Protein AF-A0AAV2QCB3-F1 (afdb_monomer)

Sequence (219 aa):
MGFTERILLGVLLPLLQENWIGVGVGLVVIGVTYILILQKAEYKKGKHGVDRDNDEQLDDSKLLPQKFSGEDLSYILFKHVRYNKKEMLVRSKELYERMNKRRSVNLFSKDPVPLEVIENIIRTAGTSPSRAYTEPWTYVVVGDQKIKKKIREIVESEEEIRTKQRMGPQWTRDLKYLTEAPWLVLGFTQGNSILLDGHKENHEIYTAISCGILLSAIQ

Radius of gyration: 33.8 Å; Cα contacts (8 Å, |Δi|>4): 128; chains: 1; bounding box: 53×79×107 Å

InterPro domains:
  IPR000415 Nitroreductase-like [G3DSA:3.40.109.10] (71-219)
  IPR000415 Nitroreductase-like [SSF55469] (87-216)
  IPR029479 Nitroreductase [PF00881] (101-216)
  IPR050627 Nitroreductase/BluB [PTHR23026] (85-217)

Nearest PDB structures (foldseek):
  4ttc-assembly2_D  TM=8.817E-01  e=5.231E-14  Homo sapiens
  3gh8-assembly3_F  TM=8.641E-01  e=2.761E-13  Mus musculus
  4ttb-assembly1_B  TM=9.550E-01  e=2.871E-12  Homo sapiens
  3gfd-assembly1_B  TM=8.742E-01  e=8.372E-13  Mus musculus
  5ko8-assembly2_B-2  TM=8.682E-01  e=1.371E-12  Haliscomenobacter hydrossis DSM 1100

Organism: Meganyctiphanes norvegica (NCBI:txid48144)

pLDDT: mean 79.34, std 20.16, range [35.53, 98.75]

Solvent-accessible surface area (backbone atoms only — not comparable to full-atom values): 13386 Å² total; per-residue (Å²): 137,58,81,71,60,56,58,59,61,66,56,54,53,58,62,59,65,76,38,53,65,58,55,50,51,50,52,50,52,52,49,51,52,50,50,52,51,50,52,52,50,48,50,54,49,46,76,74,57,65,82,81,84,76,64,74,77,73,56,58,77,75,71,43,80,71,86,76,54,80,83,78,61,83,88,73,88,82,85,79,90,82,74,55,75,72,56,49,55,51,54,54,49,53,50,49,59,53,60,69,69,65,70,94,77,73,78,55,62,64,65,83,70,64,64,70,60,56,50,51,27,50,54,54,16,67,70,46,77,44,73,92,73,60,63,42,56,45,79,49,76,46,64,55,66,70,60,30,44,53,52,38,55,52,53,52,53,53,50,50,52,46,32,78,74,75,43,73,100,83,72,81,82,81,63,61,35,55,64,35,31,46,63,45,76,47,81,40,58,46,74,70,47,70,44,97,85,70,49,77,43,78,33,58,64,40,34,51,50,18,49,53,44,29,57,58,58,76,102

Mean predicted aligned error: 16.28 Å

Structure (mmCIF, N/CA/C/O backbone):
data_AF-A0AAV2QCB3-F1
#
_entry.id   AF-A0AAV2QCB3-F1
#
loop_
_atom_site.group_PDB
_atom_site.id
_atom_site.type_symbol
_atom_site.label_atom_id
_atom_site.label_alt_id
_atom_site.label_comp_id
_atom_site.label_asym_id
_atom_site.label_entity_id
_atom_site.label_seq_id
_atom_site.pdbx_PDB_ins_code
_atom_site.Cartn_x
_atom_site.Cartn_y
_atom_site.Cartn_z
_atom_site.occupancy
_atom_site.B_iso_or_equiv
_atom_site.auth_seq_id
_atom_site.auth_comp_id
_atom_site.auth_asym_id
_atom_site.auth_atom_id
_atom_site.pdbx_PDB_model_num
ATOM 1 N N . MET A 1 1 ? 14.333 64.349 76.639 1.00 48.88 1 MET A N 1
ATOM 2 C CA . MET A 1 1 ? 13.809 63.664 75.440 1.00 48.88 1 MET A CA 1
ATOM 3 C C . MET A 1 1 ? 13.296 64.714 74.484 1.00 48.88 1 MET A C 1
ATOM 5 O O . MET A 1 1 ? 12.392 65.467 74.842 1.00 48.88 1 MET A O 1
ATOM 9 N N . GLY A 1 2 ? 13.988 64.858 73.359 1.00 50.31 2 GLY A N 1
ATOM 10 C CA . GLY A 1 2 ? 13.827 65.971 72.427 1.00 50.31 2 GLY A CA 1
ATOM 11 C C . GLY A 1 2 ? 12.556 65.845 71.593 1.00 50.31 2 GLY A C 1
ATOM 12 O O . GLY A 1 2 ? 12.082 64.748 71.310 1.00 50.31 2 GLY A O 1
ATOM 13 N N . PHE A 1 3 ? 12.009 66.983 71.171 1.00 54.38 3 PHE A N 1
ATOM 14 C CA . PHE A 1 3 ? 10.805 67.082 70.335 1.00 54.38 3 PHE A CA 1
ATOM 15 C C . PHE A 1 3 ? 10.922 66.296 69.006 1.00 54.38 3 PHE A C 1
ATOM 17 O O . PHE A 1 3 ? 9.920 65.867 68.444 1.00 54.38 3 PHE A O 1
ATOM 24 N N . THR A 1 4 ? 12.147 66.012 68.556 1.00 54.94 4 THR A N 1
ATOM 25 C CA . THR A 1 4 ? 12.475 65.185 67.385 1.00 54.94 4 THR A CA 1
ATOM 26 C C . THR A 1 4 ? 12.373 63.670 67.626 1.00 54.94 4 THR A C 1
ATOM 28 O O . THR A 1 4 ? 12.066 62.934 66.691 1.00 54.94 4 THR A O 1
ATOM 31 N N . GLU A 1 5 ? 12.525 63.182 68.864 1.00 52.75 5 GLU A N 1
ATOM 32 C CA . GLU A 1 5 ? 12.380 61.750 69.200 1.00 52.75 5 GLU A CA 1
ATOM 33 C C . GLU A 1 5 ? 10.908 61.302 69.211 1.00 52.75 5 GLU A C 1
ATOM 35 O O . GLU A 1 5 ? 10.600 60.140 68.947 1.00 52.75 5 GLU A O 1
ATOM 40 N N . ARG A 1 6 ? 9.972 62.230 69.454 1.00 56.56 6 ARG A N 1
ATOM 41 C CA . ARG A 1 6 ? 8.528 61.935 69.481 1.00 56.56 6 ARG A CA 1
ATOM 42 C C . ARG A 1 6 ? 7.901 61.774 68.091 1.00 56.56 6 ARG A C 1
ATOM 44 O O . ARG A 1 6 ? 6.911 61.061 67.969 1.00 56.56 6 ARG A O 1
ATOM 51 N N . ILE A 1 7 ? 8.480 62.373 67.048 1.00 57.56 7 ILE A N 1
ATOM 52 C CA . ILE A 1 7 ? 7.973 62.253 65.666 1.00 57.56 7 ILE A CA 1
ATOM 53 C C . ILE A 1 7 ? 8.416 60.924 65.032 1.00 57.56 7 ILE A C 1
ATOM 55 O O . ILE A 1 7 ? 7.625 60.268 64.356 1.00 57.56 7 ILE A O 1
ATOM 59 N N . LEU A 1 8 ? 9.641 60.470 65.323 1.00 54.03 8 LEU A N 1
ATOM 60 C CA . LEU A 1 8 ? 10.163 59.187 64.838 1.00 54.03 8 LEU A CA 1
ATOM 61 C C . LEU A 1 8 ? 9.437 57.977 65.448 1.00 54.03 8 LEU A C 1
ATOM 63 O O . LEU A 1 8 ? 9.202 57.001 64.745 1.00 54.03 8 LEU A O 1
ATOM 67 N N . LEU A 1 9 ? 9.016 58.049 66.715 1.00 57.53 9 LEU A N 1
ATOM 68 C CA . LEU A 1 9 ? 8.296 56.950 67.377 1.00 57.53 9 LEU A CA 1
ATOM 69 C C . LEU A 1 9 ? 6.771 56.987 67.174 1.00 57.53 9 LEU A C 1
ATOM 71 O O . LEU A 1 9 ? 6.130 55.946 67.271 1.00 57.53 9 LEU A O 1
ATOM 75 N N . GLY A 1 10 ? 6.184 58.150 66.870 1.00 58.22 10 GLY A N 1
ATOM 76 C CA . GLY A 1 10 ? 4.733 58.297 66.693 1.00 58.22 10 GLY A CA 1
ATOM 77 C C . GLY A 1 10 ? 4.207 57.958 65.294 1.00 58.22 10 GLY A C 1
ATOM 78 O O . GLY A 1 10 ? 3.038 57.612 65.164 1.00 58.22 10 GLY A O 1
ATOM 79 N N . VAL A 1 11 ? 5.050 58.040 64.254 1.00 59.03 11 VAL A N 1
ATOM 80 C CA . VAL A 1 11 ? 4.621 57.851 62.852 1.00 59.03 11 VAL A CA 1
ATOM 81 C C . VAL A 1 11 ? 5.168 56.559 62.233 1.00 59.03 11 VAL A C 1
ATOM 83 O O . VAL A 1 11 ? 4.452 55.915 61.474 1.00 59.03 11 VAL A O 1
ATOM 86 N N . LEU A 1 12 ? 6.383 56.107 62.580 1.00 54.12 12 LEU A N 1
ATOM 87 C CA . LEU A 1 12 ? 6.931 54.862 62.010 1.00 54.12 12 LEU A CA 1
ATOM 88 C C . LEU A 1 12 ? 6.376 53.582 62.651 1.00 54.12 12 LEU A C 1
ATOM 90 O O . LEU A 1 12 ? 6.288 52.558 61.977 1.00 54.12 12 LEU A O 1
ATOM 94 N N . LEU A 1 13 ? 6.009 53.613 63.935 1.00 58.19 13 LEU A N 1
ATOM 95 C CA . LEU A 1 13 ? 5.543 52.420 64.650 1.00 58.19 13 LEU A CA 1
ATOM 96 C C . LEU A 1 13 ? 4.154 51.928 64.178 1.00 58.19 13 LEU A C 1
ATOM 98 O O . LEU A 1 13 ? 4.005 50.720 63.990 1.00 58.19 13 LEU A O 1
ATOM 102 N N . PRO A 1 14 ? 3.170 52.810 63.890 1.00 52.84 14 PRO A N 1
ATOM 103 C CA . PRO A 1 14 ? 1.8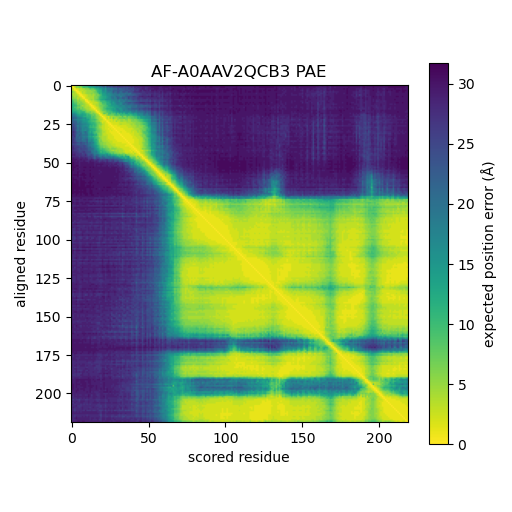81 52.396 63.324 1.00 52.84 14 PRO A CA 1
ATOM 104 C C . PRO A 1 14 ? 1.993 51.899 61.873 1.00 52.84 14 PRO A C 1
ATOM 106 O O . PRO A 1 14 ? 1.334 50.934 61.499 1.00 52.84 14 PRO A O 1
ATOM 109 N N . LEU A 1 15 ? 2.893 52.488 61.073 1.00 52.31 15 LEU A N 1
ATOM 110 C CA . LEU A 1 15 ? 3.173 52.059 59.693 1.00 52.31 15 LEU A CA 1
ATOM 111 C C . LEU A 1 15 ? 3.799 50.654 59.620 1.00 52.31 15 LEU A C 1
ATOM 113 O O . LEU A 1 15 ? 3.593 49.929 58.648 1.00 52.31 15 LEU A O 1
ATOM 117 N N . LEU A 1 16 ? 4.529 50.251 60.663 1.00 54.69 16 LEU A N 1
ATOM 118 C CA . LEU A 1 16 ? 5.052 48.894 60.815 1.00 54.69 16 LEU A CA 1
ATOM 119 C C . LEU A 1 16 ? 4.018 47.907 61.371 1.00 54.69 16 LEU A C 1
ATOM 121 O O . LEU A 1 16 ? 4.174 46.721 61.110 1.00 54.69 16 LEU A O 1
ATOM 125 N N . GLN A 1 17 ? 2.978 48.350 62.088 1.00 56.47 17 GLN A N 1
ATOM 126 C CA . GLN A 1 17 ? 1.917 47.473 62.612 1.00 56.47 17 GLN A CA 1
ATOM 127 C C . GLN A 1 17 ? 0.780 47.206 61.612 1.00 56.47 17 GLN A C 1
ATOM 129 O O . GLN A 1 17 ? 0.184 46.132 61.668 1.00 56.47 17 GLN A O 1
ATOM 134 N N . GLU A 1 18 ? 0.501 48.107 60.664 1.00 55.31 18 GLU A N 1
ATOM 135 C CA . GLU A 1 18 ? -0.596 47.909 59.696 1.00 55.31 18 GLU A CA 1
ATOM 136 C C . GLU A 1 18 ? -0.253 46.986 58.515 1.00 55.31 18 GLU A C 1
ATOM 138 O O . GLU A 1 18 ? -1.155 46.524 57.820 1.00 55.31 18 GLU A O 1
ATOM 143 N N . ASN A 1 19 ? 1.026 46.656 58.290 1.00 54.34 19 ASN A N 1
ATOM 144 C CA . ASN A 1 19 ? 1.447 45.931 57.083 1.00 54.34 19 ASN A CA 1
ATOM 145 C C . ASN A 1 19 ? 2.172 44.596 57.338 1.00 54.34 19 ASN A C 1
ATOM 147 O O . ASN A 1 19 ? 2.867 44.084 56.457 1.00 54.34 19 ASN A O 1
ATOM 151 N N . TRP A 1 20 ? 1.988 43.980 58.515 1.00 52.50 20 TRP A N 1
ATOM 152 C CA . TRP A 1 20 ? 2.528 42.638 58.813 1.00 52.50 20 TRP A CA 1
ATOM 153 C C . TRP A 1 20 ? 2.022 41.567 57.849 1.00 52.50 20 TRP A C 1
ATOM 155 O O . TRP A 1 20 ? 2.761 40.644 57.510 1.00 52.50 20 TRP A O 1
ATOM 165 N N . ILE A 1 21 ? 0.798 41.727 57.343 1.00 59.59 21 ILE A N 1
ATOM 166 C CA . ILE A 1 21 ? 0.247 40.855 56.305 1.00 59.59 21 ILE A CA 1
ATOM 167 C C . ILE A 1 21 ? 1.062 41.009 55.011 1.00 59.59 21 ILE A C 1
ATOM 169 O O . ILE A 1 21 ? 1.435 40.008 54.413 1.00 59.59 21 ILE A O 1
ATOM 173 N N . GLY A 1 22 ? 1.427 42.234 54.614 1.00 57.31 22 GLY A N 1
ATOM 174 C CA . GLY A 1 22 ? 2.244 42.494 53.422 1.00 57.31 22 GLY A CA 1
ATOM 175 C C . GLY A 1 22 ? 3.683 41.980 53.535 1.00 57.31 22 GLY A C 1
ATOM 176 O O . GLY A 1 22 ? 4.205 41.400 52.583 1.00 57.31 22 GLY A O 1
ATOM 177 N N . VAL A 1 23 ? 4.309 42.115 54.709 1.00 65.44 23 VAL A N 1
ATOM 178 C CA . VAL A 1 23 ? 5.656 41.569 54.972 1.00 65.44 23 VAL A CA 1
ATOM 179 C C . VAL A 1 23 ? 5.627 40.038 55.011 1.00 65.44 23 VAL A C 1
ATOM 181 O O . VAL A 1 23 ? 6.492 39.391 54.420 1.00 65.44 23 VAL A O 1
ATOM 184 N N . GLY A 1 24 ? 4.601 39.448 55.632 1.00 67.81 24 GLY A N 1
ATOM 185 C CA . GLY A 1 24 ? 4.386 38.001 55.646 1.00 67.81 24 GLY A CA 1
ATOM 186 C C . GLY A 1 24 ? 4.136 37.432 54.248 1.00 67.81 24 GLY A C 1
ATOM 187 O O . GLY A 1 24 ? 4.784 36.465 53.855 1.00 67.81 24 GLY A O 1
ATOM 188 N N . VAL A 1 25 ? 3.267 38.067 53.455 1.00 70.12 25 VAL A N 1
ATOM 189 C CA . VAL A 1 25 ? 2.995 37.676 52.060 1.00 70.12 25 VAL A CA 1
ATOM 190 C C . VAL A 1 25 ? 4.247 37.830 51.196 1.00 70.12 25 VAL A C 1
ATOM 192 O O . VAL A 1 25 ? 4.547 36.937 50.409 1.00 70.12 25 VAL A O 1
ATOM 195 N N . GLY A 1 26 ? 5.029 38.899 51.378 1.00 71.44 26 GLY A N 1
ATOM 196 C CA . GLY A 1 26 ? 6.303 39.089 50.681 1.00 71.44 26 GLY A CA 1
ATOM 197 C C . GLY A 1 26 ? 7.309 37.971 50.969 1.00 71.44 26 GLY A C 1
ATOM 198 O O . GLY A 1 26 ? 7.884 37.405 50.039 1.00 71.44 26 GLY A O 1
ATOM 199 N N . LEU A 1 27 ? 7.469 37.586 52.239 1.00 76.12 27 LEU A N 1
ATOM 200 C CA . LEU A 1 27 ? 8.347 36.479 52.635 1.00 76.12 27 LEU A CA 1
ATOM 201 C C . LEU A 1 27 ? 7.850 35.123 52.114 1.00 76.12 27 LEU A C 1
ATOM 203 O O . LEU A 1 27 ? 8.664 34.307 51.685 1.00 76.12 27 LEU A O 1
ATOM 207 N N . VAL A 1 28 ? 6.533 34.895 52.077 1.00 77.81 28 VAL A N 1
ATOM 208 C CA . VAL A 1 28 ? 5.945 33.680 51.487 1.00 77.81 28 VAL A CA 1
ATOM 209 C C . VAL A 1 28 ? 6.178 33.635 49.976 1.00 77.81 28 VAL A C 1
ATOM 211 O O . VAL A 1 28 ? 6.588 32.599 49.465 1.00 77.81 28 VAL A O 1
ATOM 214 N N . VAL A 1 29 ? 5.992 34.742 49.251 1.00 77.69 29 VAL A N 1
ATOM 215 C CA . VAL A 1 29 ? 6.229 34.797 47.796 1.00 77.69 29 VAL A CA 1
ATOM 216 C C . VAL A 1 29 ? 7.704 34.566 47.466 1.00 77.69 29 VAL A C 1
ATOM 218 O O . VAL A 1 29 ? 8.005 33.802 46.544 1.00 77.69 29 VAL A O 1
ATOM 221 N N . ILE A 1 30 ? 8.624 35.158 48.233 1.00 79.06 30 ILE A N 1
ATOM 222 C CA . ILE A 1 30 ? 10.073 34.931 48.092 1.00 79.06 30 ILE A CA 1
ATOM 223 C C . ILE A 1 30 ? 10.421 33.473 48.420 1.00 79.06 30 ILE A C 1
ATOM 225 O O . ILE A 1 30 ? 11.172 32.840 47.682 1.00 79.06 30 ILE A O 1
ATOM 229 N N . GLY A 1 31 ? 9.827 32.903 49.471 1.00 85.50 31 GLY A N 1
ATOM 230 C CA . GLY A 1 31 ? 9.996 31.495 49.827 1.00 85.50 31 GLY A CA 1
ATOM 231 C C . GLY A 1 31 ? 9.503 30.547 48.731 1.00 85.50 31 GLY A C 1
ATOM 232 O O . GLY A 1 31 ? 10.231 29.643 48.332 1.00 85.50 31 GLY A O 1
ATOM 233 N N . VAL A 1 32 ? 8.310 30.783 48.178 1.00 83.00 32 VAL A N 1
ATOM 234 C CA . VAL A 1 32 ? 7.732 29.973 47.093 1.00 83.00 32 VAL A CA 1
ATOM 235 C C . VAL A 1 32 ? 8.558 30.097 45.814 1.00 83.00 32 VAL A C 1
ATOM 237 O O . VAL A 1 32 ? 8.857 29.085 45.186 1.00 83.00 32 VAL A O 1
ATOM 240 N N . THR A 1 33 ? 8.989 31.303 45.435 1.00 78.31 33 THR A N 1
ATOM 241 C CA . THR A 1 33 ? 9.866 31.476 44.263 1.00 78.31 33 THR A CA 1
ATOM 242 C C . THR A 1 33 ? 11.229 30.818 44.465 1.00 78.31 33 THR A C 1
ATOM 244 O O . THR A 1 33 ? 11.718 30.169 43.541 1.00 78.31 33 THR A O 1
ATOM 247 N N . TYR A 1 34 ? 11.809 30.888 45.664 1.00 85.25 34 TYR A N 1
ATOM 248 C CA . TYR A 1 34 ? 13.048 30.183 45.996 1.00 85.25 34 TYR A CA 1
ATOM 249 C C . TYR A 1 34 ? 12.878 28.655 45.942 1.00 85.25 34 TYR A C 1
ATOM 251 O O . TYR A 1 34 ? 13.696 27.973 45.325 1.00 85.25 34 TYR A O 1
ATOM 259 N N . ILE A 1 35 ? 11.778 28.111 46.479 1.00 85.81 35 ILE A N 1
ATOM 260 C CA . ILE A 1 35 ? 11.440 26.678 46.396 1.00 85.81 35 ILE A CA 1
ATOM 261 C C . ILE A 1 35 ? 11.254 26.238 44.938 1.00 85.81 35 ILE A C 1
ATOM 263 O O . ILE A 1 35 ? 11.789 25.205 44.547 1.00 85.81 35 ILE A O 1
ATOM 267 N N . LEU A 1 36 ? 10.565 27.023 44.103 1.00 81.12 36 LEU A N 1
ATOM 268 C CA . LEU A 1 36 ? 10.400 26.719 42.676 1.00 81.12 36 LEU A CA 1
ATOM 269 C C . LEU A 1 36 ? 11.738 26.749 41.918 1.00 81.12 36 LEU A C 1
ATOM 271 O O . LEU A 1 36 ? 11.952 25.942 41.012 1.00 81.12 36 LEU A O 1
ATOM 275 N N . ILE A 1 37 ? 12.658 27.646 42.286 1.00 79.31 37 ILE A N 1
ATOM 276 C CA . ILE A 1 37 ? 14.019 27.683 41.728 1.00 79.31 37 ILE A CA 1
ATOM 277 C C . ILE A 1 37 ? 14.806 26.434 42.147 1.00 79.31 37 ILE A C 1
ATOM 279 O O . ILE A 1 37 ? 15.456 25.827 41.292 1.00 79.31 37 ILE A O 1
ATOM 283 N N . LEU A 1 38 ? 14.706 26.008 43.410 1.00 80.88 38 LEU A N 1
ATOM 284 C CA . LEU A 1 38 ? 15.327 24.771 43.895 1.00 80.88 38 LEU A CA 1
ATOM 285 C C . LEU A 1 38 ? 14.738 23.531 43.209 1.00 80.88 38 LEU A C 1
ATOM 287 O O . LEU A 1 38 ? 15.499 22.717 42.696 1.00 80.88 38 LEU A O 1
ATOM 291 N N . GLN A 1 39 ? 13.413 23.441 43.066 1.00 78.00 39 GLN A N 1
ATOM 292 C CA . GLN A 1 39 ? 12.751 22.362 42.322 1.00 78.00 39 GLN A CA 1
ATOM 293 C C . GLN A 1 39 ? 13.156 22.346 40.845 1.00 78.00 39 GLN A C 1
ATOM 295 O O . GLN A 1 39 ? 13.320 21.280 40.263 1.00 78.00 39 GLN A O 1
ATOM 300 N N . LYS A 1 40 ? 13.369 23.509 40.215 1.00 72.38 40 LYS A N 1
ATOM 301 C CA . LYS A 1 40 ? 13.849 23.591 38.826 1.00 72.38 40 LYS A CA 1
ATOM 302 C C . LYS A 1 40 ? 15.322 23.190 38.699 1.00 72.38 40 LYS A C 1
ATOM 304 O O . LYS A 1 40 ? 15.704 22.617 37.676 1.00 72.38 40 LYS A O 1
ATOM 309 N N . ALA A 1 41 ? 16.142 23.472 39.713 1.00 69.44 41 ALA A N 1
ATOM 310 C CA . ALA A 1 41 ? 17.532 23.027 39.791 1.00 69.44 41 ALA A CA 1
ATOM 311 C C . ALA A 1 41 ? 17.629 21.509 40.024 1.00 69.44 41 ALA A C 1
ATOM 313 O O . ALA A 1 41 ? 18.406 20.840 39.340 1.00 69.44 41 ALA A O 1
ATOM 314 N N . GLU A 1 42 ? 16.792 20.954 40.902 1.00 66.56 42 GLU A N 1
ATOM 315 C CA . GLU A 1 42 ? 16.654 19.510 41.118 1.00 66.56 42 GLU A CA 1
ATOM 316 C C . GLU A 1 42 ? 16.052 18.804 39.905 1.00 66.56 42 GLU A C 1
ATOM 318 O O . GLU A 1 42 ? 16.575 17.778 39.501 1.00 66.56 42 GLU A O 1
ATOM 323 N N . TYR A 1 43 ? 15.055 19.380 39.229 1.00 61.78 43 TYR A N 1
ATOM 324 C CA . TYR A 1 43 ? 14.524 18.857 37.965 1.00 61.78 43 TYR A CA 1
ATOM 325 C C . TYR A 1 43 ? 15.587 18.847 36.856 1.00 61.78 43 TYR A C 1
ATOM 327 O O . TYR A 1 43 ? 15.664 17.898 36.076 1.00 61.78 43 TYR A O 1
ATOM 335 N N . LYS A 1 44 ? 16.461 19.865 36.788 1.00 51.03 44 LYS A N 1
ATOM 336 C CA . LYS A 1 44 ? 17.613 19.865 35.867 1.00 51.03 44 LYS A CA 1
ATOM 337 C C . LYS A 1 44 ? 18.664 18.816 36.242 1.00 51.03 44 LYS A C 1
ATOM 339 O O . LYS A 1 44 ? 19.211 18.205 35.330 1.00 51.03 44 LYS A O 1
ATOM 344 N N . LYS A 1 45 ? 18.922 18.587 37.537 1.00 51.25 45 LYS A N 1
ATOM 345 C CA . LYS A 1 45 ? 19.793 17.496 38.015 1.00 51.25 45 LYS A CA 1
ATOM 346 C C . LYS A 1 45 ? 19.176 16.117 37.767 1.00 51.25 45 LYS A C 1
ATOM 348 O O . LYS A 1 45 ? 19.882 15.242 37.295 1.00 51.25 45 LYS A O 1
ATOM 353 N N . GLY A 1 46 ? 17.870 15.950 37.969 1.00 45.19 46 GLY A N 1
ATOM 354 C CA . GLY A 1 46 ? 17.117 14.720 37.711 1.00 45.19 46 GLY A CA 1
ATOM 355 C C . GLY A 1 46 ? 16.999 14.400 36.222 1.00 45.19 46 GLY A C 1
ATOM 356 O O . GLY A 1 46 ? 17.120 13.249 35.836 1.00 45.19 46 GLY A O 1
ATOM 357 N N . LYS A 1 47 ? 16.909 15.407 35.342 1.00 44.12 47 LYS A N 1
ATOM 358 C CA . LYS A 1 47 ? 17.015 15.211 33.882 1.00 44.12 47 LYS A CA 1
ATOM 359 C C . LYS A 1 47 ? 18.454 14.920 33.411 1.00 44.12 47 LYS A C 1
ATOM 361 O O . LYS A 1 47 ? 18.652 14.527 32.265 1.00 44.12 47 LYS A O 1
ATOM 366 N N . HIS A 1 48 ? 19.454 15.125 34.270 1.00 38.97 48 HIS A N 1
ATOM 367 C CA . HIS A 1 48 ? 20.850 14.705 34.073 1.00 38.97 48 HIS A CA 1
ATOM 368 C C . HIS A 1 48 ? 21.234 13.466 34.904 1.00 38.97 48 HIS A C 1
ATOM 370 O O . HIS A 1 48 ? 22.387 13.055 34.855 1.00 38.97 48 HIS A O 1
ATOM 376 N N . GLY A 1 49 ? 20.283 12.875 35.633 1.00 36.94 49 GLY A N 1
ATOM 377 C CA . GLY A 1 49 ? 20.501 11.780 36.578 1.00 36.94 49 GLY A CA 1
ATOM 378 C C . GLY A 1 49 ? 19.326 10.804 36.625 1.00 36.94 49 GLY A C 1
ATOM 379 O O . GLY A 1 49 ? 19.024 10.274 37.685 1.00 36.94 49 GLY A O 1
ATOM 380 N N . VAL A 1 50 ? 18.638 10.604 35.494 1.00 36.12 50 VAL A N 1
ATOM 381 C CA . VAL A 1 50 ? 17.961 9.326 35.256 1.00 36.12 50 VAL A CA 1
ATOM 382 C C . VAL A 1 50 ? 19.074 8.355 34.893 1.00 36.12 50 VAL A C 1
ATOM 384 O O . VAL A 1 50 ? 19.790 8.585 33.914 1.00 36.12 50 VAL A O 1
ATOM 387 N N . ASP A 1 51 ? 19.241 7.358 35.754 1.00 37.34 51 ASP A N 1
ATOM 388 C CA . ASP A 1 51 ? 20.269 6.328 35.727 1.00 37.34 51 ASP A CA 1
ATOM 389 C C . ASP A 1 51 ? 20.493 5.781 34.310 1.00 37.34 51 ASP A C 1
ATOM 391 O O . ASP A 1 51 ? 19.623 5.141 33.723 1.00 37.34 51 ASP A O 1
ATOM 395 N N . ARG A 1 52 ? 21.687 6.053 33.772 1.00 36.72 52 ARG A N 1
ATOM 396 C CA . ARG A 1 52 ? 22.233 5.491 32.526 1.00 36.72 52 ARG A CA 1
ATOM 397 C C . ARG A 1 52 ? 23.064 4.230 32.782 1.00 36.72 52 ARG A C 1
ATOM 399 O O . ARG A 1 52 ? 23.922 3.892 31.978 1.00 36.72 52 ARG A O 1
ATOM 406 N N . ASP A 1 53 ? 22.835 3.551 33.901 1.00 35.53 53 ASP A N 1
ATOM 407 C CA . ASP A 1 53 ? 23.736 2.485 34.356 1.00 35.53 53 ASP A CA 1
ATOM 408 C C . ASP A 1 53 ? 23.089 1.090 34.340 1.00 35.53 53 ASP A C 1
ATOM 410 O O . ASP A 1 53 ? 23.654 0.144 34.871 1.00 35.53 53 ASP A O 1
ATOM 414 N N . ASN A 1 54 ? 21.935 0.933 33.681 1.00 38.38 54 ASN A N 1
ATOM 415 C CA . ASN A 1 54 ? 21.382 -0.377 33.304 1.00 38.38 54 ASN A CA 1
ATOM 416 C C . ASN A 1 54 ? 20.819 -0.384 31.874 1.00 38.38 54 ASN A C 1
ATOM 418 O O . ASN A 1 54 ? 19.911 -1.152 31.555 1.00 38.38 54 ASN A O 1
ATOM 422 N N . ASP A 1 55 ? 21.395 0.435 30.995 1.00 38.22 55 ASP A N 1
ATOM 423 C CA . ASP A 1 55 ? 21.390 0.082 29.585 1.00 38.22 55 ASP A CA 1
ATOM 424 C C . ASP A 1 55 ? 22.423 -1.033 29.457 1.00 38.22 55 ASP A C 1
ATOM 426 O O . ASP A 1 55 ? 23.634 -0.798 29.445 1.00 38.22 55 ASP A O 1
ATOM 430 N N . GLU A 1 56 ? 21.940 -2.276 29.416 1.00 44.38 56 GLU A N 1
ATOM 431 C CA . GLU A 1 56 ? 22.636 -3.314 28.670 1.00 44.38 56 GLU A CA 1
ATOM 432 C C . GLU A 1 56 ? 23.021 -2.632 27.362 1.00 44.38 56 GLU A C 1
ATOM 434 O O . GLU A 1 56 ? 22.137 -2.199 26.623 1.00 44.38 56 GLU A O 1
ATOM 439 N N . GLN A 1 57 ? 24.316 -2.354 27.200 1.00 40.62 57 GLN A N 1
ATOM 440 C CA . GLN A 1 57 ? 24.841 -1.535 26.126 1.00 40.62 57 GLN A CA 1
ATOM 441 C C . GLN A 1 57 ? 24.553 -2.310 24.843 1.00 40.62 57 GLN A C 1
ATOM 443 O O . GLN A 1 57 ? 25.353 -3.127 24.386 1.00 40.62 57 GLN A O 1
ATOM 448 N N . LEU A 1 58 ? 23.339 -2.125 24.324 1.00 45.06 58 LEU A N 1
ATOM 449 C CA . LEU A 1 58 ? 22.921 -2.514 23.003 1.00 45.06 58 LEU A CA 1
ATOM 450 C C . LEU A 1 58 ? 23.827 -1.674 22.141 1.00 45.06 58 LEU A C 1
ATOM 452 O O . LEU A 1 58 ? 23.685 -0.463 22.007 1.00 45.06 58 LEU A O 1
ATOM 456 N N . ASP A 1 59 ? 24.898 -2.338 21.749 1.00 43.97 59 ASP A N 1
ATOM 457 C CA . ASP A 1 59 ? 25.931 -1.802 20.915 1.00 43.97 59 ASP A CA 1
ATOM 458 C C . ASP A 1 59 ? 25.259 -1.382 19.610 1.00 43.97 59 ASP A C 1
ATOM 460 O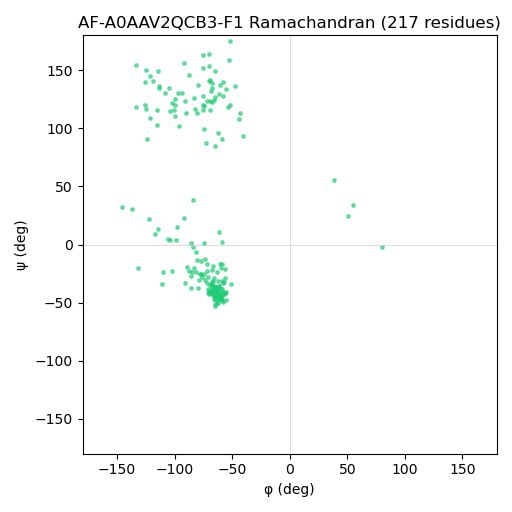 O . ASP A 1 59 ? 25.102 -2.185 18.694 1.00 43.97 59 ASP A O 1
ATOM 464 N N . ASP A 1 60 ? 24.811 -0.128 19.548 1.00 44.41 60 ASP A N 1
ATOM 465 C CA . ASP A 1 60 ? 24.195 0.466 18.366 1.00 44.41 60 ASP A CA 1
ATOM 466 C C . ASP A 1 60 ? 25.165 0.416 17.175 1.00 44.41 60 ASP A C 1
ATOM 468 O O . ASP A 1 60 ? 24.730 0.490 16.027 1.00 44.41 60 ASP A O 1
ATOM 472 N N . SER A 1 61 ? 26.470 0.189 17.406 1.00 42.03 61 SER A N 1
ATOM 473 C CA . SER A 1 61 ? 27.429 -0.097 16.335 1.00 42.03 61 SER A CA 1
ATOM 474 C C . SER A 1 61 ? 27.188 -1.444 15.636 1.00 42.03 61 SER A C 1
ATOM 476 O O . SER A 1 61 ? 27.618 -1.612 14.496 1.00 42.03 61 SER A O 1
ATOM 478 N N . LYS A 1 62 ? 26.436 -2.369 16.254 1.00 44.22 62 LYS A N 1
ATOM 479 C CA . LYS A 1 62 ? 25.912 -3.596 15.621 1.00 44.22 62 LYS A CA 1
ATOM 480 C C . LYS A 1 62 ? 24.616 -3.369 14.841 1.00 44.22 62 LYS A C 1
ATOM 482 O O . LYS A 1 62 ? 24.280 -4.208 14.009 1.00 44.22 62 LYS A O 1
ATOM 487 N N . LEU A 1 63 ? 23.884 -2.284 15.119 1.00 45.34 63 LEU A N 1
ATOM 488 C CA . LEU A 1 63 ? 22.677 -1.876 14.384 1.00 45.34 63 LEU A CA 1
ATOM 489 C C . LEU A 1 63 ? 22.994 -0.959 13.201 1.00 45.34 63 LEU A C 1
ATOM 491 O O . LEU A 1 63 ? 22.186 -0.841 12.280 1.00 45.34 63 LEU A O 1
ATOM 495 N N . LEU A 1 64 ? 24.169 -0.325 13.199 1.00 41.12 64 LEU A N 1
ATOM 496 C CA . LEU A 1 64 ? 24.684 0.315 12.000 1.00 41.12 64 LEU A CA 1
ATOM 497 C C . LEU A 1 64 ? 24.872 -0.765 10.927 1.00 41.12 64 LEU A C 1
ATOM 499 O O . LEU A 1 64 ? 25.507 -1.786 11.213 1.00 41.12 64 LEU A O 1
ATOM 503 N N . PRO A 1 65 ? 24.361 -0.573 9.695 1.00 48.25 65 PRO A N 1
ATOM 504 C CA . PRO A 1 65 ? 24.745 -1.442 8.598 1.00 48.25 65 PRO A CA 1
ATOM 505 C C . PRO A 1 65 ? 26.271 -1.462 8.559 1.00 48.25 65 PRO A C 1
ATOM 507 O O . PRO A 1 65 ? 26.914 -0.410 8.462 1.00 48.25 65 PRO A O 1
ATOM 510 N N . GLN A 1 66 ? 26.843 -2.661 8.723 1.00 50.06 66 GLN A N 1
ATOM 511 C CA . GLN A 1 66 ? 28.279 -2.863 8.606 1.00 50.06 66 GLN A CA 1
ATOM 512 C C . GLN A 1 66 ? 28.739 -2.170 7.333 1.00 50.06 66 GLN A C 1
ATOM 514 O O . GLN A 1 66 ? 28.063 -2.238 6.308 1.00 50.06 66 GLN A O 1
ATOM 519 N N . LYS A 1 67 ? 29.860 -1.462 7.444 1.00 45.50 67 LYS A N 1
ATOM 520 C CA . LYS A 1 67 ? 30.536 -0.733 6.377 1.00 45.50 67 LYS A CA 1
ATOM 521 C C . LYS A 1 67 ? 30.513 -1.552 5.077 1.00 45.50 67 LYS A C 1
ATOM 523 O O . LYS A 1 67 ? 31.411 -2.352 4.850 1.00 45.50 67 LYS A O 1
ATOM 528 N N . PHE A 1 68 ? 29.519 -1.335 4.217 1.00 47.09 68 PHE A N 1
ATOM 529 C CA . PHE A 1 68 ? 29.583 -1.779 2.833 1.00 47.09 68 PHE A CA 1
ATOM 530 C C . PHE A 1 68 ? 30.582 -0.838 2.172 1.00 47.09 68 PHE A C 1
ATOM 532 O O . PHE A 1 68 ? 30.230 0.239 1.685 1.00 47.09 68 PHE A O 1
ATOM 539 N N . SER A 1 69 ? 31.869 -1.185 2.233 1.00 49.78 69 SER A N 1
ATOM 540 C CA . SER A 1 69 ? 32.810 -0.618 1.282 1.00 49.78 69 SER A CA 1
ATOM 541 C C . SER A 1 69 ? 32.271 -0.997 -0.095 1.00 49.78 69 SER A C 1
ATOM 543 O O . SER A 1 69 ? 31.980 -2.160 -0.359 1.00 49.78 69 SER A O 1
ATOM 545 N N . GLY A 1 70 ? 32.109 -0.025 -0.994 1.00 52.38 70 GLY A N 1
ATOM 546 C CA . GLY A 1 70 ? 31.679 -0.287 -2.377 1.00 52.38 70 GLY A CA 1
ATOM 547 C C . GLY A 1 70 ? 32.616 -1.226 -3.158 1.00 52.38 70 GLY A C 1
ATOM 548 O O . GLY A 1 70 ? 32.379 -1.479 -4.333 1.00 52.38 70 GLY A O 1
ATOM 549 N N . GLU A 1 71 ? 33.671 -1.722 -2.510 1.00 55.69 71 GLU A N 1
ATOM 550 C CA . GLU A 1 71 ? 34.592 -2.761 -2.958 1.00 55.69 71 GLU A CA 1
ATOM 551 C C . GLU A 1 71 ? 33.958 -4.165 -2.956 1.00 55.69 71 GLU A C 1
ATOM 553 O O . GLU A 1 71 ? 34.412 -5.009 -3.721 1.00 55.69 71 GLU A O 1
ATOM 558 N N . ASP A 1 72 ? 32.898 -4.407 -2.171 1.00 59.56 72 ASP A N 1
ATOM 559 C CA . ASP A 1 72 ? 32.259 -5.734 -2.035 1.00 59.56 72 ASP A CA 1
ATOM 560 C C . ASP A 1 72 ? 30.995 -5.909 -2.907 1.00 59.56 72 ASP A C 1
ATOM 562 O O . ASP A 1 72 ? 30.302 -6.925 -2.860 1.00 59.56 72 ASP A O 1
ATOM 566 N N . LEU A 1 73 ? 30.666 -4.909 -3.734 1.00 74.62 73 LEU A N 1
ATOM 567 C CA . LEU A 1 73 ? 29.539 -4.970 -4.666 1.00 74.62 73 LEU A CA 1
ATOM 568 C C . LEU A 1 73 ? 30.032 -5.317 -6.073 1.00 74.62 73 LEU A C 1
ATOM 570 O O . LEU A 1 73 ? 30.651 -4.505 -6.761 1.00 74.62 73 LEU A O 1
ATOM 574 N N . SER A 1 74 ? 29.707 -6.522 -6.544 1.00 86.19 74 SER A N 1
ATOM 575 C CA . SER A 1 74 ? 29.961 -6.907 -7.931 1.00 86.19 74 SER A CA 1
ATOM 576 C C . SER A 1 74 ? 28.963 -6.224 -8.868 1.00 86.19 74 SER A C 1
ATOM 578 O O . SER A 1 74 ? 27.756 -6.470 -8.793 1.00 86.19 74 SER A O 1
ATOM 580 N N . TYR A 1 75 ? 29.455 -5.404 -9.794 1.00 87.25 75 TYR A N 1
ATOM 581 C CA . TYR A 1 75 ? 28.624 -4.838 -10.854 1.00 87.25 75 TYR A CA 1
ATOM 582 C C . TYR A 1 75 ? 28.178 -5.932 -11.830 1.00 87.25 75 TYR A C 1
ATOM 584 O O . TYR A 1 75 ? 28.991 -6.706 -12.333 1.00 87.25 75 TYR A O 1
ATOM 592 N N . ILE A 1 76 ? 26.882 -5.959 -12.142 1.00 93.00 76 ILE A N 1
ATOM 593 C CA . ILE A 1 76 ? 26.300 -6.852 -13.148 1.00 93.00 76 ILE A CA 1
ATOM 594 C C . ILE A 1 76 ? 25.753 -6.049 -14.329 1.00 93.00 76 ILE A C 1
ATOM 596 O O . ILE A 1 76 ? 25.292 -4.917 -14.175 1.00 93.00 76 ILE A O 1
ATOM 600 N N . LEU A 1 77 ? 25.779 -6.641 -15.526 1.00 94.69 77 LEU A N 1
ATOM 601 C CA . LEU A 1 77 ? 25.220 -6.004 -16.716 1.00 94.69 77 LEU A CA 1
ATOM 602 C C . LEU A 1 77 ? 23.692 -5.901 -16.605 1.00 94.69 77 LEU A C 1
ATOM 604 O O . LEU A 1 77 ? 22.995 -6.914 -16.507 1.00 94.69 77 LEU A O 1
ATOM 608 N N . PHE A 1 78 ? 23.167 -4.678 -16.692 1.00 95.06 78 PHE A N 1
ATOM 609 C CA . PHE A 1 78 ? 21.729 -4.427 -16.700 1.00 95.06 78 PHE A CA 1
ATOM 610 C C . PHE A 1 78 ? 21.078 -4.922 -18.000 1.00 95.06 78 PHE A C 1
ATOM 612 O O . PHE A 1 78 ? 21.445 -4.508 -19.102 1.00 95.06 78 PHE A O 1
ATOM 619 N N . LYS A 1 79 ? 20.073 -5.794 -17.874 1.00 95.75 79 LYS A N 1
ATOM 620 C CA . LYS A 1 79 ? 19.288 -6.312 -19.002 1.00 95.75 79 LYS A CA 1
ATOM 621 C C . LYS A 1 79 ? 18.003 -5.501 -19.163 1.00 95.75 79 LYS A C 1
ATOM 623 O O . LYS A 1 79 ? 17.038 -5.705 -18.434 1.00 95.75 79 LYS A O 1
ATOM 628 N N . HIS A 1 80 ? 17.990 -4.598 -20.139 1.00 95.56 80 HIS A N 1
ATOM 629 C CA . HIS A 1 80 ? 16.843 -3.737 -20.429 1.00 95.56 80 HIS A CA 1
ATOM 630 C C . HIS A 1 80 ? 15.924 -4.333 -21.507 1.00 95.56 80 HIS A C 1
ATOM 632 O O . HIS A 1 80 ? 16.376 -4.656 -22.607 1.00 95.56 80 HIS A O 1
ATOM 638 N N . VAL A 1 81 ? 14.616 -4.388 -21.240 1.00 96.19 81 VAL A N 1
ATOM 639 C CA . VAL A 1 81 ? 13.602 -4.725 -22.253 1.00 96.19 81 VAL A CA 1
ATOM 640 C C . VAL A 1 81 ? 13.300 -3.488 -23.097 1.00 96.19 81 VAL A C 1
ATOM 642 O O . VAL A 1 81 ? 12.747 -2.508 -22.603 1.00 96.19 81 VAL A O 1
ATOM 645 N N . ARG A 1 82 ? 13.660 -3.517 -24.384 1.00 96.31 82 ARG A N 1
ATOM 646 C CA . ARG A 1 82 ? 13.451 -2.393 -25.307 1.00 96.31 82 ARG A CA 1
ATOM 647 C C . ARG A 1 82 ? 12.250 -2.638 -26.218 1.00 96.31 82 ARG A C 1
ATOM 649 O O . ARG A 1 82 ? 12.255 -3.576 -27.006 1.00 96.31 82 ARG A O 1
ATOM 656 N N . TYR A 1 83 ? 11.279 -1.731 -26.165 1.00 96.94 83 TYR A N 1
ATOM 657 C CA . TYR A 1 83 ? 10.118 -1.721 -27.055 1.00 96.94 83 TYR A CA 1
ATOM 658 C C . TYR A 1 83 ? 10.373 -0.861 -28.300 1.00 96.94 83 TYR A C 1
ATOM 660 O O . TYR A 1 83 ? 11.200 0.058 -28.285 1.00 96.94 83 TYR A O 1
ATOM 668 N N . ASN A 1 84 ? 9.650 -1.134 -29.387 1.00 98.25 84 ASN A N 1
ATOM 669 C CA . ASN A 1 84 ? 9.671 -0.265 -30.566 1.00 98.25 84 ASN A CA 1
ATOM 670 C C . ASN A 1 84 ? 8.844 1.016 -30.322 1.00 98.25 84 ASN A C 1
ATOM 672 O O . ASN A 1 84 ? 8.004 1.074 -29.426 1.00 98.25 84 ASN A O 1
ATOM 676 N N . LYS A 1 85 ? 9.042 2.050 -31.152 1.00 98.50 85 LYS A N 1
ATOM 677 C CA . LYS A 1 85 ? 8.391 3.362 -30.972 1.00 98.50 85 LYS A CA 1
ATOM 678 C C . LYS A 1 85 ? 6.860 3.284 -30.921 1.00 98.50 85 LYS A C 1
ATOM 680 O O . LYS A 1 85 ? 6.249 3.978 -30.113 1.00 98.50 85 LYS A O 1
ATOM 685 N N . LYS A 1 86 ? 6.242 2.466 -31.780 1.00 98.56 86 LYS A N 1
ATOM 686 C CA . LYS A 1 86 ? 4.779 2.322 -31.837 1.00 98.56 86 LYS A CA 1
ATOM 687 C C . LYS A 1 86 ? 4.254 1.741 -30.526 1.00 98.56 86 LYS A C 1
ATOM 689 O O . LYS A 1 86 ? 3.304 2.267 -29.962 1.00 98.56 86 LYS A O 1
ATOM 694 N N . GLU A 1 87 ? 4.910 0.704 -30.024 1.00 98.19 87 GLU A N 1
ATOM 695 C CA . GLU A 1 87 ? 4.544 0.049 -28.772 1.00 98.19 87 GLU A CA 1
ATOM 696 C C . GLU A 1 87 ? 4.781 0.945 -27.549 1.00 98.19 87 GLU A C 1
ATOM 698 O O . GLU A 1 87 ? 3.913 1.032 -26.685 1.00 98.19 87 GLU A O 1
ATOM 703 N N . MET A 1 88 ? 5.894 1.689 -27.499 1.00 98.50 88 MET A N 1
ATOM 704 C CA . MET A 1 88 ? 6.151 2.661 -26.425 1.00 98.50 88 MET A CA 1
ATOM 705 C C . MET A 1 88 ? 5.032 3.704 -26.306 1.00 98.50 88 MET A C 1
ATOM 707 O O . MET A 1 88 ? 4.627 4.035 -25.194 1.00 98.50 88 MET A O 1
ATOM 711 N N . LEU A 1 89 ? 4.531 4.209 -27.441 1.00 98.62 89 LEU A N 1
ATOM 712 C CA . LEU A 1 89 ? 3.435 5.184 -27.480 1.00 98.62 89 LEU A CA 1
ATOM 713 C C . LEU A 1 89 ? 2.111 4.594 -26.985 1.00 98.62 89 LEU A C 1
ATOM 715 O O . LEU A 1 89 ? 1.372 5.273 -26.278 1.00 98.62 89 LEU A O 1
ATOM 719 N N . VAL A 1 90 ? 1.813 3.344 -27.347 1.00 98.69 90 VAL A N 1
ATOM 720 C CA . VAL A 1 90 ? 0.598 2.657 -26.885 1.00 98.69 90 VAL A CA 1
ATOM 721 C C . VAL A 1 90 ? 0.660 2.445 -25.374 1.00 98.69 90 VAL A C 1
ATOM 723 O O . VAL A 1 90 ? -0.221 2.909 -24.655 1.00 98.69 90 VAL A O 1
ATOM 726 N N . ARG A 1 91 ? 1.747 1.846 -24.873 1.00 98.31 91 ARG A N 1
ATOM 727 C CA . ARG A 1 91 ? 1.899 1.516 -23.448 1.00 98.31 91 ARG A CA 1
ATOM 728 C C . ARG A 1 91 ? 1.885 2.751 -22.549 1.00 98.31 91 ARG A C 1
ATOM 730 O O . ARG A 1 91 ? 1.286 2.723 -21.477 1.00 98.31 91 ARG A O 1
ATOM 737 N N . SER A 1 92 ? 2.545 3.837 -22.962 1.00 98.44 92 SER A N 1
ATOM 738 C CA . SER A 1 92 ? 2.566 5.074 -22.173 1.00 98.44 92 SER A CA 1
ATOM 739 C C . SER A 1 92 ? 1.190 5.738 -22.112 1.00 98.44 92 SER A C 1
ATOM 741 O O . SER A 1 92 ? 0.790 6.206 -21.045 1.00 98.44 92 SER A O 1
ATOM 743 N N . LYS A 1 93 ? 0.440 5.724 -23.222 1.00 98.69 93 LYS A N 1
ATOM 744 C CA . LYS A 1 93 ? -0.928 6.246 -23.279 1.00 98.69 93 LYS A CA 1
ATOM 745 C C . LYS A 1 93 ? -1.882 5.429 -22.409 1.00 98.69 93 LYS A C 1
ATOM 747 O O . LYS A 1 93 ? -2.613 6.015 -21.618 1.00 98.69 93 LYS A O 1
ATOM 752 N N . GLU A 1 94 ? -1.839 4.102 -22.500 1.00 98.50 94 GLU A N 1
ATOM 753 C CA . GLU A 1 94 ? -2.671 3.211 -21.677 1.00 98.50 94 GLU A CA 1
ATOM 754 C C . GLU A 1 94 ? -2.397 3.396 -20.182 1.00 98.50 94 GLU A C 1
ATOM 756 O O . GLU A 1 94 ? -3.328 3.493 -19.379 1.00 98.50 94 GLU A O 1
ATOM 761 N N . LEU A 1 95 ? -1.119 3.506 -19.799 1.00 98.25 95 LEU A N 1
ATOM 762 C CA . LEU A 1 95 ? -0.746 3.765 -18.413 1.00 98.25 95 LEU A CA 1
ATOM 763 C C . LEU A 1 95 ? -1.288 5.116 -17.934 1.00 98.25 95 LEU A C 1
ATOM 765 O O . LEU A 1 95 ? -1.874 5.180 -16.854 1.00 98.25 95 LEU A O 1
ATOM 769 N N . TYR A 1 96 ? -1.131 6.176 -18.732 1.00 98.62 96 TYR A N 1
ATOM 770 C CA . TYR A 1 96 ? -1.687 7.491 -18.414 1.00 98.62 96 TYR A CA 1
ATOM 771 C C . TYR A 1 96 ? -3.208 7.430 -18.238 1.00 98.62 96 TYR A C 1
ATOM 773 O O . TYR A 1 96 ? -3.724 7.894 -17.224 1.00 98.62 96 TYR A O 1
ATOM 781 N N . GLU A 1 97 ? -3.928 6.822 -19.180 1.00 98.50 97 GLU A N 1
ATOM 782 C CA . GLU A 1 97 ? -5.389 6.714 -19.128 1.00 98.50 97 GLU A CA 1
ATOM 783 C C . GLU A 1 97 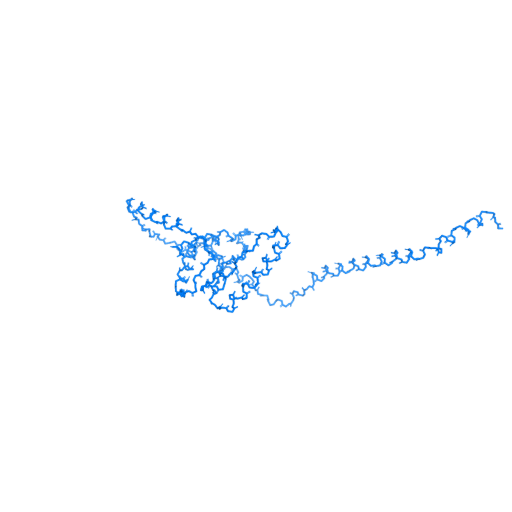? -5.870 5.912 -17.915 1.00 98.50 97 GLU A C 1
ATOM 785 O O . GLU A 1 97 ? -6.885 6.271 -17.312 1.00 98.50 97 GLU A O 1
ATOM 790 N N . ARG A 1 98 ? -5.141 4.861 -17.515 1.00 98.12 98 ARG A N 1
ATOM 791 C CA . ARG A 1 98 ? -5.419 4.110 -16.283 1.00 98.12 98 ARG A CA 1
ATOM 792 C C . ARG A 1 98 ? -5.205 4.976 -15.043 1.00 98.12 98 ARG A C 1
ATOM 794 O O . ARG A 1 98 ? -6.107 5.094 -14.219 1.00 98.12 98 ARG A O 1
ATOM 801 N N . MET A 1 99 ? -4.054 5.635 -14.934 1.00 98.25 99 MET A N 1
ATOM 802 C CA . MET A 1 99 ? -3.722 6.459 -13.767 1.00 98.25 99 MET A CA 1
ATOM 803 C C . MET A 1 99 ? -4.608 7.704 -13.644 1.00 98.25 99 MET A C 1
ATOM 805 O O . MET A 1 99 ? -4.939 8.115 -12.533 1.00 98.25 99 MET A O 1
ATOM 809 N N . ASN A 1 100 ? -5.054 8.273 -14.765 1.00 98.25 100 ASN A N 1
ATOM 810 C CA . ASN A 1 100 ? -5.953 9.427 -14.795 1.00 98.25 100 ASN A CA 1
ATOM 811 C C . ASN A 1 100 ? -7.365 9.104 -14.270 1.00 98.25 100 ASN A C 1
ATOM 813 O O . ASN A 1 100 ? -8.086 9.998 -13.832 1.00 98.25 100 ASN A O 1
ATOM 817 N N . LYS A 1 101 ? -7.769 7.827 -14.270 1.00 98.06 101 LYS A N 1
ATOM 818 C CA . LYS A 1 101 ? -9.047 7.384 -13.683 1.00 98.06 101 LYS A CA 1
ATOM 819 C C . LYS A 1 101 ? -9.005 7.303 -12.156 1.00 98.06 101 LYS A C 1
ATOM 821 O O . LYS A 1 101 ? -10.064 7.234 -11.533 1.00 98.06 101 LYS A O 1
ATOM 826 N N . ARG A 1 102 ? -7.817 7.340 -11.542 1.00 98.00 102 ARG A N 1
ATOM 827 C CA . ARG A 1 102 ? -7.665 7.223 -10.091 1.00 98.00 102 ARG A CA 1
ATOM 828 C C . ARG A 1 102 ? -8.310 8.397 -9.372 1.00 98.00 102 ARG A C 1
ATOM 830 O O . ARG A 1 102 ? -7.972 9.559 -9.596 1.00 98.00 102 ARG A O 1
ATOM 837 N N . ARG A 1 103 ? -9.183 8.089 -8.418 1.00 97.50 103 ARG A N 1
ATOM 838 C CA . ARG A 1 103 ? -9.788 9.061 -7.502 1.00 97.50 103 ARG A CA 1
ATOM 839 C C . ARG A 1 103 ? -9.544 8.629 -6.066 1.00 97.50 103 ARG A C 1
ATOM 841 O O . ARG A 1 103 ? -9.425 7.444 -5.779 1.00 97.50 103 ARG A O 1
ATOM 848 N N . SER A 1 104 ? -9.460 9.597 -5.161 1.00 95.81 104 SER A N 1
ATOM 849 C CA . SER A 1 104 ? -9.519 9.298 -3.732 1.00 95.81 104 SER A CA 1
ATOM 850 C C . SER A 1 104 ? -10.968 8.983 -3.377 1.00 95.81 104 SER A C 1
ATOM 852 O O . SER A 1 104 ? -11.852 9.809 -3.609 1.00 95.81 104 SER A O 1
ATOM 854 N N . VAL A 1 105 ? -11.202 7.777 -2.871 1.00 92.94 105 VAL A N 1
ATOM 855 C CA . VAL A 1 105 ? -12.523 7.259 -2.513 1.00 92.94 105 VAL A CA 1
ATOM 856 C C . VAL A 1 105 ? -12.563 7.075 -1.001 1.00 92.94 105 VAL A C 1
ATOM 858 O O . VAL A 1 105 ? -11.617 6.552 -0.426 1.00 92.94 105 VAL A O 1
ATOM 861 N N . ASN A 1 106 ? -13.654 7.514 -0.370 1.00 89.88 106 ASN A N 1
ATOM 862 C CA . ASN A 1 106 ? -13.859 7.421 1.083 1.00 89.88 106 ASN A CA 1
ATOM 863 C C . ASN A 1 106 ? -15.063 6.531 1.451 1.00 89.88 106 ASN A C 1
ATOM 865 O O . ASN A 1 106 ? -15.489 6.520 2.600 1.00 89.88 106 ASN A O 1
ATOM 869 N N . LEU A 1 107 ? -15.632 5.821 0.474 1.00 93.12 107 LEU A N 1
ATOM 870 C CA . LEU A 1 107 ? -16.743 4.883 0.638 1.00 93.12 107 LEU A CA 1
ATOM 871 C C . LEU A 1 107 ? -16.299 3.539 0.061 1.00 93.12 107 LEU A C 1
ATOM 873 O O . LEU A 1 107 ? -16.005 3.458 -1.130 1.00 93.12 107 LEU A O 1
ATOM 877 N N . PHE A 1 108 ? -16.216 2.509 0.899 1.00 94.81 108 PHE A N 1
ATOM 878 C CA . PHE A 1 108 ? -15.647 1.214 0.524 1.00 94.81 108 PHE A CA 1
ATOM 879 C C . PHE A 1 108 ? -16.669 0.097 0.704 1.00 94.81 108 PHE A C 1
ATOM 881 O O . PHE A 1 108 ? -17.459 0.111 1.646 1.00 94.81 108 PHE A O 1
ATOM 888 N N . SER A 1 109 ? -16.623 -0.891 -0.191 1.00 94.94 109 SER A N 1
ATOM 889 C CA . SER A 1 109 ? -17.320 -2.154 0.037 1.00 94.94 109 SER A CA 1
ATOM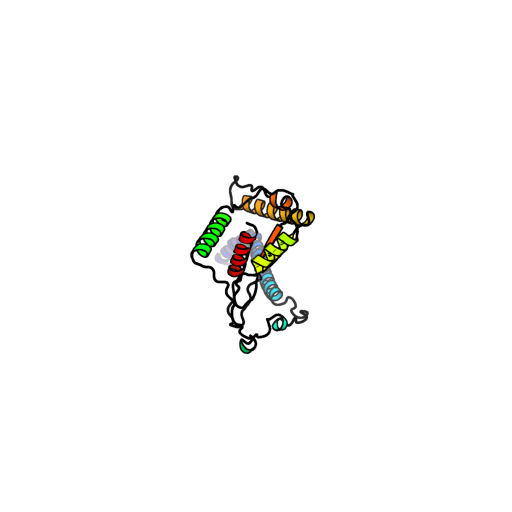 890 C C . SER A 1 109 ? -16.636 -2.942 1.158 1.00 94.94 109 SER A C 1
ATOM 892 O O . SER A 1 109 ? -15.429 -2.812 1.368 1.00 94.94 109 SER A O 1
ATOM 894 N N . LYS A 1 110 ? -17.413 -3.792 1.836 1.00 94.62 110 LYS A N 1
ATOM 895 C CA . LYS A 1 110 ? -16.912 -4.790 2.795 1.00 94.62 110 LYS A CA 1
ATOM 896 C C . LYS A 1 110 ? -16.464 -6.085 2.116 1.00 94.62 110 LYS A C 1
ATOM 898 O O . LYS A 1 110 ? -16.020 -6.998 2.811 1.00 94.62 110 LYS A O 1
ATOM 903 N N . ASP A 1 111 ? -16.619 -6.180 0.794 1.00 96.19 111 ASP A N 1
ATOM 904 C CA . ASP A 1 111 ? -16.241 -7.368 0.037 1.00 9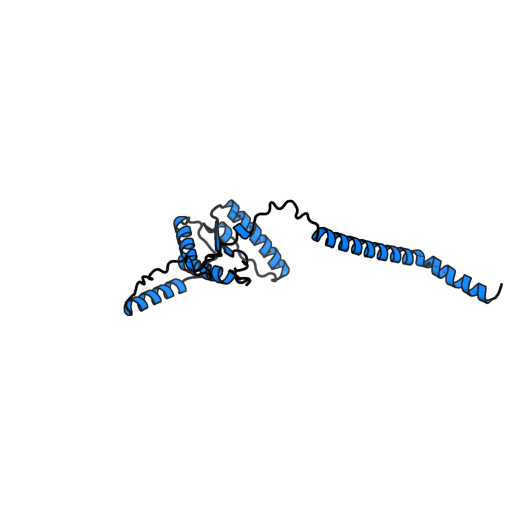6.19 111 ASP A CA 1
ATOM 905 C C . ASP A 1 111 ? -14.765 -7.712 0.284 1.00 96.19 111 ASP A C 1
ATOM 907 O O . ASP A 1 111 ? -13.905 -6.821 0.276 1.00 96.19 111 ASP A O 1
ATOM 911 N N . PRO A 1 112 ? -14.449 -8.991 0.540 1.00 95.62 112 PRO A N 1
ATOM 912 C CA . PRO A 1 112 ? -13.092 -9.390 0.857 1.00 95.62 112 PRO A CA 1
ATOM 913 C C . PRO A 1 112 ? -12.180 -9.215 -0.358 1.00 95.62 112 PRO A C 1
ATOM 915 O O . PRO A 1 112 ? -12.526 -9.571 -1.483 1.00 95.62 112 PRO A O 1
ATOM 918 N N . VAL A 1 113 ? -10.969 -8.725 -0.104 1.00 97.44 113 VAL A N 1
ATOM 919 C CA . VAL A 1 113 ? -9.873 -8.697 -1.080 1.00 97.44 113 VAL A CA 1
ATOM 920 C C . VAL A 1 113 ? -8.836 -9.734 -0.642 1.00 97.44 113 VAL A C 1
ATOM 922 O O . VAL A 1 113 ? -8.466 -9.723 0.536 1.00 97.44 113 VAL A O 1
ATOM 925 N N . PRO A 1 114 ? -8.358 -10.628 -1.526 1.00 98.06 114 PRO A N 1
ATOM 926 C CA . PRO A 1 114 ? -7.352 -11.623 -1.159 1.00 98.06 114 PRO A CA 1
ATOM 927 C C . PRO A 1 114 ? -6.070 -10.979 -0.615 1.00 98.06 114 PRO A C 1
ATOM 929 O O . PRO A 1 114 ? -5.596 -9.983 -1.162 1.00 98.06 114 PRO A O 1
ATOM 932 N N . LEU A 1 115 ? -5.483 -11.569 0.431 1.00 96.81 115 LEU A N 1
ATOM 933 C CA . LEU A 1 115 ? -4.248 -11.059 1.042 1.00 96.81 115 LEU A CA 1
ATOM 934 C C . LEU A 1 115 ? -3.094 -10.997 0.029 1.00 96.81 115 LEU A C 1
ATOM 936 O O . LEU A 1 115 ? -2.369 -10.010 -0.002 1.00 96.81 115 LEU A O 1
ATOM 940 N N . GLU A 1 116 ? -2.990 -11.985 -0.860 1.00 98.31 116 GLU A N 1
ATOM 941 C CA . GLU A 1 116 ? -1.971 -12.035 -1.920 1.00 98.31 116 GLU A CA 1
ATOM 942 C C . GLU A 1 116 ? -1.998 -10.799 -2.836 1.00 98.31 116 GLU A C 1
ATOM 944 O O . GLU A 1 116 ? -0.959 -10.340 -3.310 1.00 98.31 116 GLU A O 1
ATOM 949 N N . VAL A 1 117 ? -3.179 -10.210 -3.067 1.00 98.44 117 VAL A N 1
ATOM 950 C CA . VAL A 1 117 ? -3.301 -8.961 -3.835 1.00 98.44 117 VAL A CA 1
ATOM 951 C C . VAL A 1 117 ? -2.640 -7.812 -3.073 1.00 98.44 117 VAL A C 1
ATOM 953 O O . VAL A 1 117 ? -1.883 -7.041 -3.661 1.00 98.44 117 VAL A O 1
ATOM 956 N N . ILE A 1 118 ? -2.869 -7.725 -1.760 1.00 98.31 118 ILE A N 1
ATOM 957 C CA . ILE A 1 118 ? -2.259 -6.709 -0.891 1.00 98.31 118 ILE A CA 1
ATOM 958 C C . ILE A 1 118 ? -0.740 -6.901 -0.805 1.00 98.31 118 ILE A C 1
ATOM 960 O O . ILE A 1 118 ? 0.009 -5.929 -0.904 1.00 98.31 118 ILE A O 1
ATOM 964 N N . GLU A 1 119 ? -0.269 -8.144 -0.697 1.00 98.31 119 GLU A N 1
ATOM 965 C CA . GLU A 1 119 ? 1.162 -8.466 -0.708 1.00 98.31 119 GLU A CA 1
ATOM 966 C C . GLU A 1 119 ? 1.833 -8.038 -2.014 1.00 98.31 119 GLU A C 1
ATOM 968 O O . GLU A 1 119 ? 2.896 -7.421 -1.984 1.00 98.31 119 GLU A O 1
ATOM 973 N N . ASN A 1 120 ? 1.208 -8.302 -3.164 1.00 98.75 120 ASN A N 1
ATOM 974 C CA . ASN A 1 120 ? 1.736 -7.882 -4.463 1.00 98.75 120 ASN A CA 1
ATOM 975 C C . ASN A 1 120 ? 1.778 -6.354 -4.605 1.00 98.75 120 ASN A C 1
ATOM 977 O O . ASN A 1 120 ? 2.750 -5.816 -5.142 1.00 98.75 120 ASN A O 1
ATOM 981 N N . ILE A 1 121 ? 0.777 -5.643 -4.082 1.00 98.69 121 ILE A N 1
ATOM 982 C CA . ILE A 1 121 ? 0.772 -4.174 -4.031 1.00 98.69 121 ILE A CA 1
ATOM 983 C C . ILE A 1 121 ? 1.962 -3.659 -3.208 1.00 98.69 121 ILE A C 1
ATOM 985 O O . ILE A 1 121 ? 2.691 -2.777 -3.666 1.00 98.69 121 ILE A O 1
ATOM 989 N N . ILE A 1 122 ? 2.209 -4.240 -2.030 1.00 98.44 122 ILE A N 1
ATOM 990 C CA . ILE A 1 122 ? 3.318 -3.844 -1.148 1.00 98.44 122 ILE A CA 1
ATOM 991 C C . ILE A 1 122 ? 4.675 -4.203 -1.756 1.00 98.44 122 ILE A C 1
ATOM 993 O O . ILE A 1 122 ? 5.584 -3.378 -1.736 1.00 98.44 122 ILE A O 1
ATOM 997 N N . ARG A 1 123 ? 4.815 -5.388 -2.362 1.00 98.38 123 ARG A N 1
ATOM 998 C CA . ARG A 1 123 ? 6.028 -5.775 -3.103 1.00 98.38 123 ARG A CA 1
ATOM 999 C C . ARG A 1 123 ? 6.320 -4.800 -4.236 1.00 98.38 123 ARG A C 1
ATOM 1001 O O . ARG A 1 123 ? 7.469 -4.426 -4.430 1.00 98.38 123 ARG A O 1
ATOM 1008 N N . THR A 1 124 ? 5.283 -4.353 -4.945 1.00 98.62 124 THR A N 1
ATOM 1009 C CA . THR A 1 124 ? 5.424 -3.348 -6.005 1.00 98.62 124 THR A CA 1
ATOM 1010 C C . THR A 1 124 ? 5.918 -2.022 -5.428 1.00 98.62 124 THR A C 1
ATOM 1012 O O . THR A 1 124 ? 6.869 -1.456 -5.958 1.00 98.62 124 THR A O 1
ATOM 1015 N N . ALA A 1 125 ? 5.350 -1.561 -4.308 1.00 98.31 125 ALA A N 1
ATOM 1016 C CA . ALA A 1 125 ? 5.829 -0.372 -3.597 1.00 98.31 125 ALA A CA 1
ATOM 1017 C C . ALA A 1 125 ? 7.305 -0.498 -3.173 1.00 98.31 125 ALA A C 1
ATOM 1019 O O . ALA A 1 125 ? 8.088 0.425 -3.387 1.00 98.31 125 ALA A O 1
ATOM 1020 N N . GLY A 1 126 ? 7.709 -1.672 -2.676 1.00 97.25 126 GLY A N 1
ATOM 1021 C CA . GLY A 1 126 ? 9.088 -1.981 -2.284 1.00 97.25 126 GLY A CA 1
ATOM 1022 C C . GLY A 1 126 ? 10.117 -1.892 -3.416 1.00 97.25 126 GLY A C 1
ATOM 1023 O O . GLY A 1 126 ? 11.297 -1.743 -3.142 1.00 97.25 126 GLY A O 1
ATOM 1024 N N . THR A 1 127 ? 9.698 -1.892 -4.687 1.00 97.50 127 THR A N 1
ATOM 1025 C CA . THR A 1 127 ? 10.612 -1.668 -5.830 1.00 97.50 127 THR A CA 1
ATOM 1026 C C . THR A 1 127 ? 11.057 -0.210 -5.997 1.00 97.50 127 THR A C 1
ATOM 1028 O O . THR A 1 127 ? 11.775 0.124 -6.943 1.00 97.50 127 THR A O 1
ATOM 1031 N N . SER A 1 128 ? 10.604 0.674 -5.110 1.00 97.38 128 SER A N 1
ATOM 1032 C CA . SER A 1 128 ? 10.924 2.095 -5.155 1.00 97.38 128 SER A CA 1
ATOM 1033 C C . SER A 1 128 ? 12.407 2.365 -4.938 1.00 97.38 128 SER A C 1
ATOM 1035 O O . SER A 1 128 ? 13.072 1.644 -4.198 1.00 97.38 128 SER A O 1
ATOM 1037 N N . PRO A 1 129 ? 12.947 3.438 -5.535 1.00 95.88 129 PRO A N 1
ATOM 1038 C CA . PRO A 1 129 ? 14.308 3.849 -5.251 1.00 95.88 129 PRO A CA 1
ATOM 1039 C C . PRO A 1 129 ? 14.416 4.420 -3.832 1.00 95.88 129 PRO A C 1
ATOM 1041 O O . PRO A 1 129 ? 13.575 5.212 -3.397 1.00 95.88 129 PRO A O 1
ATOM 1044 N N . SER A 1 130 ? 15.510 4.097 -3.150 1.00 91.06 130 SER A N 1
ATOM 1045 C CA . SER A 1 130 ? 15.948 4.781 -1.936 1.00 91.06 130 SER A CA 1
ATOM 1046 C C . SER A 1 130 ? 17.439 5.093 -2.016 1.00 91.06 130 SER A C 1
ATOM 1048 O O . SER A 1 130 ? 18.204 4.435 -2.730 1.00 91.06 130 SER A O 1
ATOM 1050 N N . ARG A 1 131 ? 17.876 6.125 -1.297 1.00 84.56 131 ARG A N 1
ATOM 1051 C CA . ARG A 1 131 ? 19.306 6.417 -1.185 1.00 84.56 131 ARG A CA 1
ATOM 1052 C C . ARG A 1 131 ? 19.991 5.335 -0.370 1.00 84.56 131 ARG A C 1
ATOM 1054 O O . ARG A 1 131 ? 19.424 4.812 0.578 1.00 84.56 131 ARG A O 1
ATOM 1061 N N . ALA A 1 132 ? 21.204 4.986 -0.798 1.00 83.44 132 ALA A N 1
ATOM 1062 C CA . ALA A 1 132 ? 22.035 3.967 -0.166 1.00 83.44 132 ALA A CA 1
ATOM 1063 C C . ALA A 1 132 ? 21.309 2.628 0.080 1.00 83.44 132 ALA A C 1
ATOM 1065 O O . ALA A 1 132 ? 21.707 1.882 0.966 1.00 83.44 132 ALA A O 1
ATOM 1066 N N . TYR A 1 133 ? 20.255 2.332 -0.699 1.00 83.12 133 TYR A N 1
ATOM 1067 C CA . TYR A 1 133 ? 19.447 1.122 -0.552 1.00 83.12 133 TYR A CA 1
ATOM 1068 C C . TYR A 1 133 ? 18.879 0.947 0.877 1.00 83.12 133 TYR A C 1
ATOM 1070 O O . TYR A 1 133 ? 18.752 -0.157 1.385 1.00 83.12 133 TYR A O 1
ATOM 1078 N N . THR A 1 134 ? 18.549 2.055 1.555 1.00 85.94 134 THR A N 1
ATOM 1079 C CA . THR A 1 134 ? 18.040 2.029 2.941 1.00 85.94 134 THR A CA 1
ATOM 1080 C C . THR A 1 134 ? 16.612 1.508 3.094 1.00 85.94 134 THR A C 1
ATOM 1082 O O . THR A 1 134 ? 16.217 1.203 4.211 1.00 85.94 134 THR A O 1
ATOM 1085 N N . GLU A 1 135 ? 15.833 1.453 2.006 1.00 91.88 135 GLU A N 1
ATOM 1086 C CA . GLU A 1 135 ? 14.432 1.005 1.971 1.00 91.88 135 GLU A CA 1
ATOM 1087 C C . GLU A 1 135 ? 13.600 1.461 3.194 1.00 91.88 135 GLU A C 1
ATOM 1089 O O . GLU A 1 135 ? 13.023 0.632 3.903 1.00 91.88 135 GLU A O 1
ATOM 1094 N N . PRO A 1 136 ? 13.530 2.778 3.491 1.00 93.31 136 PRO A N 1
ATOM 1095 C CA . PRO A 1 136 ? 13.165 3.268 4.819 1.00 93.31 136 PRO A CA 1
ATOM 1096 C C . PRO A 1 136 ? 11.644 3.345 5.036 1.00 93.31 136 PRO A C 1
ATOM 1098 O O . PRO A 1 136 ? 11.134 4.290 5.641 1.00 93.31 136 PRO A O 1
ATOM 1101 N N . TRP A 1 137 ? 10.900 2.369 4.524 1.00 95.31 137 TRP A N 1
ATOM 1102 C CA . TRP A 1 137 ? 9.448 2.272 4.620 1.00 95.31 137 TRP A CA 1
ATOM 1103 C C . TRP A 1 137 ? 9.035 1.001 5.359 1.00 95.31 137 TRP A C 1
ATOM 1105 O O . TRP A 1 137 ? 9.577 -0.082 5.146 1.00 95.31 137 TRP A O 1
ATOM 1115 N N . THR A 1 138 ? 8.002 1.119 6.186 1.00 96.06 138 THR A N 1
ATOM 1116 C CA . THR A 1 138 ? 7.326 -0.024 6.805 1.00 96.06 138 THR A CA 1
ATOM 1117 C C . THR A 1 138 ? 5.840 0.059 6.493 1.00 96.06 138 THR A C 1
ATOM 1119 O O . THR A 1 138 ? 5.175 1.024 6.869 1.00 96.06 138 THR A O 1
ATOM 1122 N N . TYR A 1 139 ? 5.307 -0.961 5.819 1.00 98.00 139 TYR A N 1
ATOM 1123 C CA . TYR A 1 139 ? 3.877 -1.077 5.540 1.00 98.00 139 TYR A CA 1
ATOM 1124 C C . TYR A 1 139 ? 3.223 -2.045 6.522 1.00 98.00 139 TYR A C 1
ATOM 1126 O O . TYR A 1 139 ? 3.517 -3.238 6.519 1.00 98.00 139 TYR A O 1
ATOM 1134 N N . VAL A 1 140 ? 2.314 -1.532 7.351 1.00 97.88 140 VAL A N 1
ATOM 1135 C CA . VAL A 1 140 ? 1.520 -2.341 8.283 1.00 97.88 140 VAL A CA 1
ATOM 1136 C C . VAL A 1 140 ? 0.143 -2.587 7.680 1.00 97.88 140 VAL A C 1
ATOM 1138 O O . VAL A 1 140 ? -0.605 -1.646 7.409 1.00 97.88 140 VAL A O 1
ATOM 1141 N N . VAL A 1 141 ? -0.193 -3.860 7.484 1.00 97.88 141 VAL A N 1
ATOM 1142 C CA . VAL A 1 141 ? -1.481 -4.299 6.936 1.00 97.88 141 VAL A CA 1
ATOM 1143 C C . VAL A 1 141 ? -2.398 -4.736 8.068 1.00 97.88 141 VAL A C 1
ATOM 1145 O O . VAL A 1 141 ? -2.046 -5.604 8.865 1.00 97.88 141 VAL A O 1
ATOM 1148 N N . VAL A 1 142 ? -3.594 -4.156 8.131 1.00 98.00 142 VAL A N 1
ATOM 1149 C CA . VAL A 1 142 ? -4.581 -4.439 9.178 1.00 98.00 142 VAL A CA 1
ATOM 1150 C C . VAL A 1 142 ? -5.870 -4.958 8.552 1.00 98.00 142 VAL A C 1
ATOM 1152 O O . VAL A 1 142 ? -6.616 -4.203 7.928 1.00 98.00 142 VAL A O 1
ATOM 1155 N N . GLY A 1 143 ? -6.140 -6.249 8.750 1.00 96.25 143 GLY A N 1
ATOM 1156 C CA . GLY A 1 143 ? -7.421 -6.887 8.414 1.00 96.25 143 GLY A CA 1
ATOM 1157 C C . GLY A 1 143 ? -8.326 -7.126 9.626 1.00 96.25 143 GLY A C 1
ATOM 1158 O O . GLY A 1 143 ? -9.543 -7.211 9.480 1.00 96.25 143 GLY A O 1
ATOM 1159 N N . ASP A 1 144 ? -7.756 -7.196 10.836 1.00 97.31 144 ASP A N 1
ATOM 1160 C CA . ASP A 1 144 ? -8.509 -7.491 12.058 1.00 97.31 144 ASP A CA 1
ATOM 1161 C C . ASP A 1 144 ? -9.504 -6.371 12.403 1.00 97.31 144 ASP A C 1
ATOM 1163 O O . ASP A 1 144 ? -9.141 -5.203 12.579 1.00 97.31 144 ASP A O 1
ATOM 1167 N N . GLN A 1 145 ? -10.779 -6.739 12.543 1.00 96.88 145 GLN A N 1
ATOM 1168 C CA . GLN A 1 145 ? -11.855 -5.776 12.763 1.00 96.88 145 GLN A CA 1
ATOM 1169 C C . GLN A 1 145 ? -11.755 -5.064 14.120 1.00 96.88 145 GLN A C 1
ATOM 1171 O O . GLN A 1 145 ? -12.154 -3.901 14.224 1.00 96.88 145 GLN A O 1
ATOM 1176 N N . LYS A 1 146 ? -11.218 -5.719 15.159 1.00 97.69 146 LYS A N 1
ATOM 1177 C CA . LYS A 1 146 ? -11.048 -5.108 16.487 1.00 97.69 146 LYS A CA 1
ATOM 1178 C C . LYS A 1 146 ? -9.949 -4.050 16.445 1.00 97.69 146 LYS A C 1
ATOM 1180 O O . LYS A 1 146 ? -10.137 -2.972 17.006 1.00 97.69 146 LYS A O 1
ATOM 1185 N N . ILE A 1 147 ? -8.837 -4.320 15.761 1.00 97.81 147 ILE A N 1
ATOM 1186 C CA . ILE A 1 147 ? -7.750 -3.349 15.570 1.00 97.81 147 ILE A CA 1
ATOM 1187 C C . ILE A 1 147 ? -8.239 -2.171 14.723 1.00 97.81 147 ILE A C 1
ATOM 1189 O O . ILE A 1 147 ? -8.066 -1.026 15.136 1.00 97.81 147 ILE A O 1
ATOM 1193 N N . LYS A 1 148 ? -8.926 -2.423 13.600 1.00 97.62 148 LYS A N 1
ATOM 1194 C CA . LYS A 1 148 ? -9.520 -1.357 12.770 1.00 97.62 148 LYS A CA 1
ATOM 1195 C C . LYS A 1 148 ? -10.465 -0.454 13.566 1.00 97.62 148 LYS A C 1
ATOM 1197 O O . LYS A 1 148 ? -10.413 0.766 13.426 1.00 97.62 148 LYS A O 1
ATOM 1202 N N . LYS A 1 149 ? -11.284 -1.034 14.451 1.00 97.06 149 LYS A N 1
ATOM 1203 C CA . LYS A 1 149 ? -12.163 -0.264 15.342 1.00 97.06 149 LYS A CA 1
ATOM 1204 C C . LYS A 1 149 ? -11.373 0.637 16.297 1.00 97.06 149 LYS A C 1
ATOM 1206 O O . LYS A 1 149 ? -11.692 1.815 16.393 1.00 97.06 149 LYS A O 1
ATOM 1211 N N . LYS A 1 150 ? -10.320 0.119 16.939 1.00 97.75 150 LYS A N 1
ATOM 1212 C CA . LYS A 1 150 ? -9.445 0.919 17.818 1.00 97.75 150 LYS A CA 1
ATOM 1213 C C . LYS A 1 150 ? -8.772 2.067 17.065 1.00 97.75 150 LYS A C 1
ATOM 1215 O O . LYS A 1 150 ? -8.736 3.183 17.564 1.00 97.75 150 LYS A O 1
ATOM 1220 N N . ILE A 1 151 ? -8.274 1.803 15.853 1.00 97.31 151 ILE A N 1
ATOM 1221 C CA . ILE A 1 151 ? -7.684 2.839 14.991 1.00 97.31 151 ILE A CA 1
ATOM 1222 C C . ILE A 1 151 ? -8.717 3.931 14.709 1.00 97.31 151 ILE A C 1
ATOM 1224 O O . ILE A 1 151 ? -8.416 5.110 14.865 1.00 97.31 151 ILE A O 1
ATOM 1228 N N . ARG A 1 152 ? -9.941 3.548 14.335 1.00 95.50 152 ARG A N 1
ATOM 1229 C CA . ARG A 1 152 ? -11.026 4.497 14.079 1.00 95.50 152 ARG A CA 1
ATOM 1230 C C . ARG A 1 152 ? -11.337 5.368 15.295 1.00 95.50 152 ARG A C 1
ATOM 1232 O O . ARG A 1 152 ? -11.409 6.578 15.135 1.00 95.50 152 ARG A O 1
ATOM 1239 N N . GLU A 1 153 ? -11.477 4.769 16.475 1.00 95.44 153 GLU A N 1
ATOM 1240 C CA . GLU A 1 153 ? -11.749 5.490 17.728 1.00 95.44 153 GLU A CA 1
ATOM 1241 C C . GLU A 1 153 ? -10.648 6.528 18.031 1.00 95.44 153 GLU A C 1
ATOM 1243 O O . GLU A 1 153 ? -10.951 7.675 18.356 1.00 95.44 153 GLU A O 1
ATOM 1248 N N . ILE A 1 154 ? -9.373 6.161 17.841 1.00 95.50 154 ILE A N 1
ATOM 1249 C CA . ILE A 1 154 ? -8.235 7.080 18.011 1.00 95.50 154 ILE A CA 1
ATOM 1250 C C . ILE A 1 154 ? -8.322 8.240 17.009 1.00 95.50 154 ILE A C 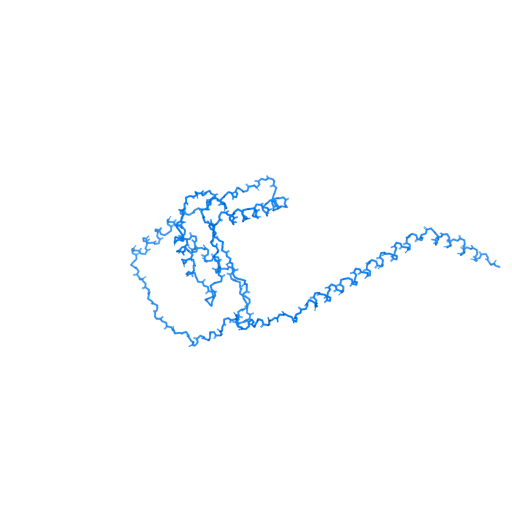1
ATOM 1252 O O . ILE A 1 154 ? -8.261 9.402 17.409 1.00 95.50 154 ILE A O 1
ATOM 1256 N N . VAL A 1 155 ? -8.508 7.946 15.718 1.00 93.31 155 VAL A N 1
ATOM 1257 C CA . VAL A 1 155 ? -8.558 8.978 14.668 1.00 93.31 155 VAL A CA 1
ATOM 1258 C C . VAL A 1 155 ? -9.763 9.90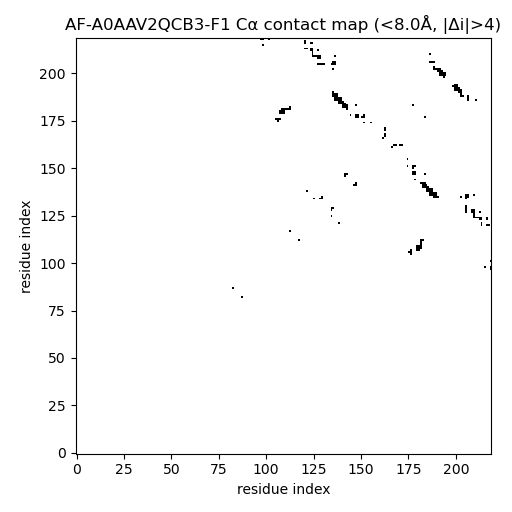7 14.851 1.00 93.31 155 VAL A C 1
ATOM 1260 O O . VAL A 1 155 ? -9.619 11.116 14.694 1.00 93.31 155 VAL A O 1
ATOM 1263 N N . GLU A 1 156 ? -10.934 9.380 15.217 1.00 91.06 156 GLU A N 1
ATOM 1264 C CA . GLU A 1 156 ? -12.133 10.180 15.507 1.00 91.06 156 GLU A CA 1
ATOM 1265 C C . GLU A 1 156 ? -11.901 11.140 16.68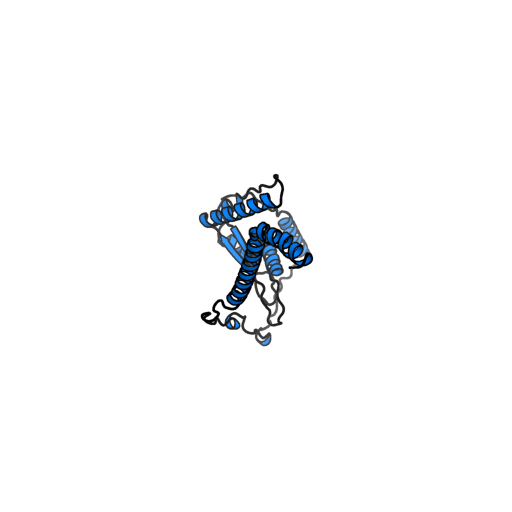3 1.00 91.06 156 GLU A C 1
ATOM 1267 O O . GLU A 1 156 ? -12.261 12.314 16.584 1.00 91.06 156 GLU A O 1
ATOM 1272 N N . SER A 1 157 ? -11.245 10.679 17.755 1.00 90.81 157 SER A N 1
ATOM 1273 C CA . SER A 1 157 ? -10.940 11.525 18.917 1.00 90.81 157 SER A CA 1
ATOM 1274 C C . SER A 1 157 ? -9.986 12.679 18.577 1.00 90.81 157 SER A C 1
ATOM 1276 O O . SER A 1 157 ? -10.241 13.827 18.948 1.00 90.81 157 SER A O 1
ATOM 1278 N N . GLU A 1 158 ? -8.937 12.415 17.794 1.00 89.31 158 GLU A N 1
ATOM 1279 C CA . GLU A 1 158 ? -7.986 13.435 17.336 1.00 89.31 158 GLU A CA 1
ATOM 1280 C C . GLU A 1 158 ? -8.645 14.446 16.383 1.00 89.31 158 GLU A C 1
ATOM 1282 O O . GLU A 1 158 ? -8.415 15.655 16.474 1.00 89.31 158 GLU A O 1
ATOM 1287 N N . GLU A 1 159 ? -9.517 13.976 15.488 1.00 84.81 159 GLU A N 1
ATOM 1288 C CA . GLU A 1 159 ? -10.290 14.833 14.584 1.00 84.81 159 GLU A CA 1
ATOM 1289 C C . GLU A 1 159 ? -11.289 15.726 15.332 1.00 84.81 159 GLU A C 1
ATOM 1291 O O . GLU A 1 159 ? -11.468 16.894 14.967 1.00 84.81 159 GLU A O 1
ATOM 1296 N N . GLU A 1 160 ? -11.905 15.224 16.405 1.00 83.81 160 GLU A N 1
ATOM 1297 C CA . GLU A 1 160 ? -12.794 16.007 17.265 1.00 83.81 160 GLU A CA 1
ATOM 1298 C C . GLU A 1 160 ? -12.028 17.123 17.989 1.00 83.81 160 GLU A C 1
ATOM 1300 O O . GLU A 1 160 ? -12.460 18.282 17.972 1.00 83.81 160 GLU A O 1
ATOM 1305 N N . ILE A 1 161 ? -10.866 16.806 18.573 1.00 85.19 161 ILE A N 1
ATOM 1306 C CA . ILE A 1 161 ? -9.976 17.795 19.203 1.00 85.19 161 ILE A CA 1
ATOM 1307 C C . ILE A 1 161 ? -9.556 18.848 18.173 1.00 85.19 161 ILE A C 1
ATOM 1309 O O . ILE A 1 161 ? -9.667 20.052 18.428 1.00 85.19 161 ILE A O 1
ATOM 1313 N N . ARG A 1 162 ? -9.129 18.412 16.982 1.00 79.19 162 ARG A N 1
ATOM 1314 C CA . ARG A 1 162 ? -8.701 19.305 15.899 1.00 79.19 162 ARG A CA 1
ATOM 1315 C C . ARG A 1 162 ? -9.820 20.232 15.440 1.00 79.19 162 ARG A C 1
ATOM 1317 O O . ARG A 1 162 ? -9.574 21.422 15.241 1.00 79.19 162 ARG A O 1
ATOM 1324 N N . THR A 1 163 ? -11.032 19.708 15.287 1.00 74.50 163 THR A N 1
ATOM 1325 C CA . THR A 1 163 ? -12.208 20.495 14.896 1.00 74.50 163 THR A CA 1
ATOM 1326 C C . THR A 1 163 ? -12.524 21.535 15.966 1.00 74.50 163 THR A C 1
ATOM 1328 O O . THR A 1 163 ? -12.566 22.722 15.661 1.00 74.50 163 THR A O 1
ATOM 1331 N N . LYS A 1 164 ? -12.604 21.140 17.244 1.00 78.62 164 LYS A N 1
ATOM 1332 C CA . LYS A 1 164 ? -12.852 22.074 18.360 1.00 78.62 164 LYS A CA 1
ATOM 1333 C C . LYS A 1 164 ? -11.803 23.188 18.470 1.00 78.62 164 LYS A C 1
ATOM 1335 O O . LYS A 1 164 ? -12.144 24.294 18.875 1.00 78.62 164 LYS A O 1
ATOM 1340 N N . GLN A 1 165 ? -10.541 22.909 18.131 1.00 75.62 165 GLN A N 1
ATOM 1341 C CA . GLN A 1 165 ? -9.435 23.860 18.290 1.00 75.62 165 GLN A CA 1
ATOM 1342 C C . GLN A 1 165 ? -9.171 24.760 17.074 1.00 75.62 165 GLN A C 1
ATOM 1344 O O . GLN A 1 165 ? -8.680 25.873 17.256 1.00 75.62 165 GLN A O 1
ATOM 1349 N N . ARG A 1 166 ? -9.383 24.283 15.837 1.00 63.62 166 ARG A N 1
ATOM 1350 C CA . ARG A 1 166 ? -8.791 24.918 14.637 1.00 63.62 166 ARG A CA 1
ATOM 1351 C C . ARG A 1 166 ? -9.741 25.172 13.474 1.00 63.62 166 ARG A C 1
ATOM 1353 O O . ARG A 1 166 ? -9.404 25.988 12.621 1.00 63.62 166 ARG A O 1
ATOM 1360 N N . MET A 1 167 ? -10.883 24.495 13.390 1.00 55.72 167 MET A N 1
ATOM 1361 C CA . MET A 1 167 ? -11.784 24.623 12.242 1.00 55.72 167 MET A CA 1
ATOM 1362 C C . MET A 1 167 ? -13.210 24.787 12.751 1.00 55.72 167 MET A C 1
ATOM 1364 O O . MET A 1 167 ? -13.717 23.910 13.433 1.00 55.72 167 MET A O 1
ATOM 1368 N N . GLY A 1 168 ? -13.848 25.922 12.451 1.00 58.50 168 GLY A N 1
ATOM 1369 C CA . GLY A 1 168 ? -15.238 26.192 12.838 1.00 58.50 168 GLY A CA 1
ATOM 1370 C C . GLY A 1 168 ? -16.229 25.074 12.439 1.00 58.50 168 GLY A C 1
ATOM 1371 O O . GLY A 1 168 ? -15.855 24.132 11.742 1.00 58.50 168 GLY A O 1
ATOM 1372 N N . PRO A 1 169 ? -17.510 25.179 12.838 1.00 55.69 169 PRO A N 1
ATOM 1373 C CA . PRO A 1 169 ? -18.476 24.069 12.983 1.00 55.69 169 PRO A CA 1
ATOM 1374 C C . PRO A 1 169 ? -18.852 23.229 11.737 1.00 55.69 169 PRO A C 1
ATOM 1376 O O . PRO A 1 169 ? -19.780 22.431 11.807 1.00 55.69 169 PRO A O 1
ATOM 1379 N N . GLN A 1 170 ? -18.163 23.350 10.602 1.00 53.06 170 GLN A N 1
ATOM 1380 C CA . GLN A 1 170 ? -18.600 22.812 9.310 1.00 53.06 170 GLN A CA 1
ATOM 1381 C C . GLN A 1 170 ? -17.850 21.553 8.831 1.00 53.06 170 GLN A C 1
ATOM 1383 O O . GLN A 1 170 ? -18.072 21.113 7.704 1.00 53.06 170 GLN A O 1
ATOM 1388 N N . TRP A 1 171 ? -16.943 20.974 9.623 1.00 54.25 171 TRP A N 1
ATOM 1389 C CA . TRP A 1 171 ? -16.099 19.868 9.156 1.00 54.25 171 TRP A CA 1
ATOM 1390 C C . TRP A 1 171 ? -16.196 18.617 10.028 1.00 54.25 171 TRP A C 1
ATOM 1392 O O . TRP A 1 171 ? -15.429 18.425 10.961 1.00 54.25 171 TRP A O 1
ATOM 1402 N N . THR A 1 172 ? -17.118 17.721 9.678 1.00 58.34 172 THR A N 1
ATOM 1403 C CA . THR A 1 172 ? -17.155 16.348 10.200 1.00 58.34 172 THR A CA 1
ATOM 1404 C C . THR A 1 172 ? -16.917 15.403 9.025 1.00 58.34 172 THR A C 1
ATOM 1406 O O . THR A 1 172 ? -17.794 15.214 8.183 1.00 58.34 172 THR A O 1
ATOM 1409 N N . ARG A 1 173 ? -15.702 14.850 8.900 1.00 69.06 173 ARG A N 1
ATOM 1410 C CA . ARG A 1 173 ? -15.437 13.784 7.919 1.00 69.06 173 ARG A CA 1
ATOM 1411 C C . ARG A 1 173 ? -16.042 12.486 8.445 1.00 69.06 173 ARG A C 1
ATOM 1413 O O . ARG A 1 173 ? -15.741 12.087 9.563 1.00 69.06 173 ARG A O 1
ATOM 1420 N N . ASP A 1 174 ? -16.847 11.812 7.631 1.00 79.44 174 ASP A N 1
ATOM 1421 C CA . ASP A 1 174 ? -17.291 10.453 7.940 1.00 79.44 174 ASP A CA 1
ATOM 1422 C C . ASP A 1 174 ? -16.092 9.488 7.826 1.00 79.44 174 ASP A C 1
ATOM 1424 O O . ASP A 1 174 ? -15.503 9.337 6.753 1.00 79.44 174 ASP A O 1
ATOM 1428 N N . LEU A 1 175 ? -15.696 8.879 8.949 1.00 87.94 175 LEU A N 1
ATOM 1429 C CA . LEU A 1 175 ? -14.549 7.967 9.059 1.00 87.94 175 LEU A CA 1
ATOM 1430 C C . LEU A 1 175 ? -14.953 6.483 9.001 1.00 87.94 175 LEU A C 1
ATOM 1432 O O . LEU A 1 175 ? -14.148 5.603 9.317 1.00 87.94 175 LEU A O 1
ATOM 1436 N N . LYS A 1 176 ? -16.183 6.175 8.559 1.00 89.19 176 LYS A N 1
ATOM 1437 C CA . LYS A 1 176 ? -16.678 4.792 8.394 1.00 89.19 176 LYS A CA 1
ATOM 1438 C C . LYS A 1 176 ? -15.745 3.884 7.596 1.00 89.19 176 LYS A C 1
ATOM 1440 O O . LYS A 1 176 ? -15.623 2.704 7.943 1.00 89.19 176 LYS A O 1
ATOM 1445 N N . TYR A 1 177 ? -15.033 4.429 6.607 1.00 92.62 177 TYR A N 1
ATOM 1446 C CA . TYR A 1 177 ? -14.092 3.675 5.775 1.00 92.62 177 TYR A CA 1
ATOM 1447 C C . TYR A 1 177 ? -13.007 2.944 6.574 1.00 92.62 177 TYR A C 1
ATOM 1449 O O . TYR A 1 177 ? -12.587 1.870 6.156 1.00 92.62 177 TYR A O 1
ATOM 1457 N N . LEU A 1 178 ? -12.609 3.453 7.748 1.00 95.06 178 LEU A N 1
ATOM 1458 C CA . LEU A 1 178 ? -11.612 2.801 8.607 1.00 95.06 178 LEU A CA 1
ATOM 1459 C C . LEU A 1 178 ? -12.078 1.430 9.116 1.00 95.06 178 LEU A C 1
ATOM 1461 O O . LEU A 1 178 ? -11.262 0.579 9.449 1.00 95.06 178 LEU A O 1
ATOM 1465 N N . THR A 1 179 ? -13.391 1.202 9.165 1.00 94.94 179 THR A N 1
ATOM 1466 C CA . THR A 1 179 ? -13.992 -0.069 9.593 1.00 94.94 179 THR A CA 1
ATOM 1467 C C . THR A 1 179 ? -14.653 -0.852 8.463 1.00 94.94 179 THR A C 1
ATOM 1469 O O . THR A 1 179 ? -14.816 -2.063 8.602 1.00 94.94 179 THR A O 1
ATOM 1472 N N . GLU A 1 180 ? -15.061 -0.185 7.381 1.00 95.25 180 GLU A N 1
ATOM 1473 C CA . GLU A 1 180 ? -15.741 -0.816 6.242 1.00 95.25 180 GLU A CA 1
ATOM 1474 C C . GLU A 1 180 ? -14.767 -1.393 5.221 1.00 95.25 180 GLU A C 1
ATOM 1476 O O . GLU A 1 180 ? -15.022 -2.479 4.710 1.00 95.25 180 GLU A O 1
ATOM 1481 N N . ALA A 1 181 ? -13.640 -0.719 4.968 1.00 96.50 181 ALA A N 1
ATOM 1482 C CA . ALA A 1 181 ? -12.630 -1.240 4.062 1.00 96.50 181 ALA A CA 1
ATOM 1483 C C . ALA A 1 181 ? -12.102 -2.595 4.576 1.00 96.50 181 ALA A C 1
ATOM 1485 O O . ALA A 1 181 ? -11.848 -2.738 5.783 1.00 96.50 181 ALA A O 1
ATOM 1486 N N . PRO A 1 182 ? -11.910 -3.594 3.695 1.00 96.38 182 PRO A N 1
ATOM 1487 C CA . PRO A 1 182 ? -11.442 -4.917 4.102 1.00 96.38 182 PRO A CA 1
ATOM 1488 C C . PRO A 1 182 ? -10.045 -4.842 4.731 1.00 96.38 182 PRO A C 1
ATOM 1490 O O . PRO A 1 182 ? -9.822 -5.436 5.786 1.00 96.38 182 PRO A O 1
ATOM 1493 N N . TRP A 1 183 ? -9.166 -4.012 4.162 1.00 97.88 183 TRP A N 1
ATOM 1494 C CA . TRP A 1 183 ? -7.791 -3.804 4.607 1.00 97.88 183 TRP A CA 1
ATOM 1495 C C . TRP A 1 183 ? -7.500 -2.326 4.853 1.00 97.88 183 TRP A C 1
ATOM 1497 O O . TRP A 1 183 ? -7.891 -1.473 4.056 1.00 97.88 183 TRP A O 1
ATOM 1507 N N . LEU A 1 184 ? -6.750 -2.036 5.916 1.00 97.94 184 LEU A N 1
ATOM 1508 C CA . LEU A 1 184 ? -6.025 -0.774 6.061 1.00 97.94 184 LEU A CA 1
ATOM 1509 C C . LEU A 1 184 ? -4.540 -1.027 5.808 1.00 97.94 184 LEU A C 1
ATOM 1511 O O . LEU A 1 184 ? -3.982 -1.984 6.343 1.00 97.94 184 LEU A O 1
ATOM 1515 N N . VAL A 1 185 ? -3.905 -0.155 5.028 1.00 97.94 185 VAL A N 1
ATOM 1516 C CA . VAL A 1 185 ? -2.454 -0.159 4.818 1.00 97.94 185 VAL A CA 1
ATOM 1517 C C . VAL A 1 185 ? -1.895 1.137 5.389 1.00 97.94 185 VAL A C 1
ATOM 1519 O O . VAL A 1 185 ? -2.227 2.224 4.919 1.00 97.94 185 VAL A O 1
ATOM 1522 N N . LEU A 1 186 ? -1.072 1.018 6.426 1.00 97.44 186 LEU A N 1
ATOM 1523 C CA . LEU A 1 186 ? -0.437 2.135 7.119 1.00 97.44 186 LEU A CA 1
ATOM 1524 C C . LEU A 1 186 ? 1.029 2.196 6.681 1.00 97.44 186 LEU A C 1
ATOM 1526 O O . LEU A 1 186 ? 1.786 1.264 6.945 1.00 97.44 186 LEU A O 1
ATOM 1530 N N . GLY A 1 187 ? 1.415 3.268 5.990 1.00 95.75 187 GLY A N 1
ATOM 1531 C CA . GLY A 1 187 ? 2.803 3.515 5.602 1.00 95.75 187 GLY A CA 1
ATOM 1532 C C . GLY A 1 187 ? 3.528 4.329 6.667 1.00 95.75 187 GLY A C 1
ATOM 1533 O O . GLY A 1 187 ? 3.093 5.431 6.998 1.00 95.75 187 GLY A O 1
ATOM 1534 N N . PHE A 1 188 ? 4.632 3.796 7.179 1.00 95.50 188 PHE A N 1
ATOM 1535 C CA . PHE A 1 188 ? 5.509 4.466 8.131 1.00 95.50 188 PHE A CA 1
ATOM 1536 C C . PHE A 1 188 ? 6.864 4.742 7.495 1.00 95.50 188 PHE A C 1
ATOM 1538 O O . PHE A 1 188 ? 7.449 3.863 6.865 1.00 95.50 188 PHE A O 1
ATOM 1545 N N . THR A 1 189 ? 7.374 5.947 7.719 1.00 93.38 189 THR A N 1
ATOM 1546 C CA . THR A 1 189 ? 8.764 6.296 7.432 1.00 93.38 189 THR A CA 1
ATOM 1547 C C . THR A 1 189 ? 9.623 5.839 8.606 1.00 93.38 189 THR A C 1
ATOM 1549 O O . THR A 1 189 ? 9.346 6.198 9.754 1.00 93.38 189 THR A O 1
ATOM 1552 N N . GLN A 1 190 ? 10.664 5.058 8.338 1.00 87.31 190 GLN A N 1
ATOM 1553 C CA . GLN A 1 190 ? 11.674 4.734 9.341 1.00 87.31 190 GLN A CA 1
ATOM 1554 C C . GLN A 1 190 ? 12.449 6.010 9.692 1.00 87.31 190 GLN A C 1
ATOM 1556 O O . GLN A 1 190 ? 12.795 6.790 8.803 1.00 87.31 190 GLN A O 1
ATOM 1561 N N . GLY A 1 191 ? 12.669 6.247 10.989 1.00 77.88 191 GLY A N 1
ATOM 1562 C CA . GLY A 1 191 ? 13.209 7.508 11.504 1.00 77.88 191 GLY A CA 1
ATOM 1563 C C . GLY A 1 191 ? 14.516 7.946 10.834 1.00 77.88 191 GLY A C 1
ATOM 1564 O O . GLY A 1 191 ? 15.232 7.139 10.245 1.00 77.88 191 GLY A O 1
ATOM 1565 N N . ASN A 1 192 ? 14.818 9.245 10.933 1.00 69.62 192 ASN A N 1
ATOM 1566 C CA . ASN A 1 192 ? 16.023 9.822 10.339 1.00 69.62 192 ASN A CA 1
ATOM 1567 C C . ASN A 1 192 ? 17.264 9.061 10.812 1.00 69.62 192 ASN A C 1
ATOM 1569 O O . ASN A 1 192 ? 17.575 9.068 12.006 1.00 69.62 192 ASN A O 1
ATOM 1573 N N . SER A 1 193 ? 17.988 8.452 9.878 1.00 62.84 193 SER A N 1
ATOM 1574 C CA . SER A 1 193 ? 19.294 7.876 10.163 1.00 62.84 193 SER A CA 1
ATOM 1575 C C . SER A 1 193 ? 20.376 8.935 10.003 1.00 62.84 193 SER A C 1
ATOM 1577 O O . SER A 1 193 ? 20.300 9.827 9.151 1.00 62.84 193 SER A O 1
ATOM 1579 N N . ILE A 1 194 ? 21.408 8.827 10.831 1.00 61.81 194 ILE A N 1
ATOM 1580 C CA . ILE A 1 194 ? 22.677 9.492 10.563 1.00 61.81 194 ILE A CA 1
ATOM 1581 C C . ILE A 1 194 ? 23.419 8.576 9.601 1.00 61.81 194 ILE A C 1
ATOM 1583 O O . ILE A 1 194 ? 23.698 7.422 9.924 1.00 61.81 194 ILE A O 1
ATOM 1587 N N . LEU A 1 195 ? 23.677 9.074 8.399 1.00 63.28 195 LEU A N 1
ATOM 1588 C CA . LEU A 1 195 ? 24.469 8.352 7.418 1.00 63.28 195 LEU A CA 1
ATOM 1589 C C . LEU A 1 195 ? 25.935 8.283 7.849 1.00 63.28 195 LEU A C 1
ATOM 1591 O O . LEU A 1 195 ? 26.408 9.062 8.676 1.00 63.28 195 LEU A O 1
ATOM 1595 N N . LEU A 1 196 ? 26.681 7.374 7.222 1.00 63.03 196 LEU A N 1
ATOM 1596 C CA . LEU A 1 196 ? 28.120 7.197 7.447 1.00 63.03 196 LEU A CA 1
ATOM 1597 C C . LEU A 1 196 ? 28.946 8.462 7.138 1.00 63.03 196 LEU A C 1
ATOM 1599 O O . LEU A 1 196 ? 30.058 8.602 7.636 1.00 63.03 196 LEU A O 1
ATOM 1603 N N . ASP A 1 197 ? 28.405 9.387 6.342 1.00 65.50 197 ASP A N 1
ATOM 1604 C CA . ASP A 1 197 ? 28.998 10.692 6.022 1.00 65.50 197 ASP A CA 1
ATOM 1605 C C . ASP A 1 197 ? 28.674 11.788 7.066 1.00 65.50 197 ASP A C 1
ATOM 1607 O O . ASP A 1 197 ? 29.098 12.934 6.921 1.00 65.50 197 ASP A O 1
ATOM 1611 N N . GLY A 1 198 ? 27.943 11.448 8.134 1.00 64.50 198 GLY A N 1
ATOM 1612 C CA . GLY A 1 198 ? 27.537 12.362 9.203 1.00 64.50 198 GLY A CA 1
ATOM 1613 C C . GLY A 1 198 ? 26.325 13.234 8.864 1.00 64.50 198 GLY A C 1
ATOM 1614 O O . GLY A 1 198 ? 25.863 13.997 9.720 1.00 64.50 198 GLY A O 1
ATOM 1615 N N . HIS A 1 199 ? 25.770 13.130 7.653 1.00 67.62 199 HIS A N 1
ATOM 1616 C CA . HIS A 1 199 ? 24.567 13.861 7.280 1.00 67.62 199 HIS A CA 1
ATOM 1617 C C . HIS A 1 199 ? 23.313 13.177 7.835 1.00 67.62 199 HIS A C 1
ATOM 1619 O O . HIS A 1 199 ? 23.151 11.957 7.784 1.00 67.62 199 HIS A O 1
ATOM 1625 N N . LYS A 1 200 ? 22.388 13.989 8.362 1.00 70.56 200 LYS A N 1
ATOM 1626 C CA . LYS A 1 200 ? 21.035 13.524 8.675 1.00 70.56 200 LYS A CA 1
ATOM 1627 C C . LYS A 1 200 ? 20.286 13.320 7.373 1.00 70.56 200 LYS A C 1
ATOM 1629 O O . LYS A 1 200 ? 20.133 14.271 6.605 1.00 70.56 200 LYS A O 1
ATOM 1634 N N . GLU A 1 201 ? 19.787 12.114 7.165 1.00 71.94 201 GLU A N 1
ATOM 1635 C CA . GLU A 1 201 ? 18.937 11.830 6.024 1.00 71.94 201 GLU A CA 1
ATOM 1636 C C . GLU A 1 201 ? 17.462 11.903 6.418 1.00 71.94 201 GLU A C 1
ATOM 1638 O O . GLU A 1 201 ? 17.041 11.315 7.415 1.00 71.94 201 GLU A O 1
ATOM 1643 N N . ASN A 1 202 ? 16.680 12.650 5.631 1.00 80.62 202 ASN A N 1
ATOM 1644 C CA . ASN A 1 202 ? 15.228 12.616 5.724 1.00 80.62 202 ASN A CA 1
ATOM 1645 C C . ASN A 1 202 ? 14.694 11.537 4.774 1.00 80.62 202 ASN A C 1
ATOM 1647 O O . ASN A 1 202 ? 14.763 11.672 3.550 1.00 80.62 202 ASN A O 1
ATOM 1651 N N . HIS A 1 203 ? 14.127 10.486 5.353 1.00 86.81 203 HIS A N 1
ATOM 1652 C CA . HIS A 1 203 ? 13.579 9.349 4.622 1.00 86.81 203 HIS A CA 1
ATOM 1653 C C . HIS A 1 203 ? 12.164 9.564 4.060 1.00 86.81 203 HIS A C 1
ATOM 1655 O O . HIS A 1 203 ? 11.659 8.722 3.307 1.00 86.81 203 HIS A O 1
ATOM 1661 N N . GLU A 1 204 ? 11.513 10.682 4.390 1.00 88.38 204 GLU A N 1
ATOM 1662 C CA . GLU A 1 204 ? 10.127 10.959 3.996 1.00 88.38 204 GLU A CA 1
ATOM 1663 C C . GLU A 1 204 ? 9.942 10.973 2.478 1.00 88.38 204 GLU A C 1
ATOM 1665 O O . GLU A 1 204 ? 8.940 10.461 1.982 1.00 88.38 204 GLU A O 1
ATOM 1670 N N . ILE A 1 205 ? 10.912 11.501 1.721 1.00 91.94 205 ILE A N 1
ATOM 1671 C CA . ILE A 1 205 ? 10.806 11.584 0.259 1.00 91.94 205 ILE A CA 1
ATOM 1672 C C . ILE A 1 205 ? 10.772 10.199 -0.397 1.00 91.94 205 ILE A C 1
ATOM 1674 O O . ILE A 1 205 ? 9.950 9.963 -1.281 1.00 91.94 205 ILE A O 1
ATOM 1678 N N . TYR A 1 206 ? 11.602 9.258 0.058 1.00 94.00 206 TYR A N 1
ATOM 1679 C CA . TYR A 1 206 ? 11.637 7.906 -0.506 1.00 94.00 206 TYR A CA 1
ATOM 1680 C C . TYR A 1 206 ? 10.382 7.124 -0.130 1.00 94.00 206 TYR A C 1
ATOM 1682 O O . TYR A 1 206 ? 9.798 6.444 -0.971 1.00 94.00 206 TYR A O 1
ATOM 1690 N N . THR A 1 207 ? 9.898 7.304 1.101 1.00 94.94 207 THR A N 1
ATOM 1691 C CA . THR A 1 207 ? 8.616 6.731 1.533 1.00 94.94 207 THR A CA 1
ATOM 1692 C C . THR A 1 207 ? 7.453 7.305 0.721 1.00 94.94 207 THR A C 1
ATOM 1694 O O . THR A 1 207 ? 6.561 6.563 0.314 1.00 94.94 207 THR A O 1
ATOM 1697 N N . ALA A 1 208 ? 7.469 8.602 0.398 1.00 96.00 208 ALA A N 1
ATOM 1698 C CA . ALA A 1 208 ? 6.457 9.224 -0.453 1.00 96.00 208 ALA A CA 1
ATOM 1699 C C . ALA A 1 208 ? 6.487 8.693 -1.899 1.00 96.00 208 ALA A C 1
ATOM 1701 O O . ALA A 1 208 ? 5.424 8.448 -2.475 1.00 96.00 208 ALA A O 1
ATOM 1702 N N . ILE A 1 209 ? 7.675 8.462 -2.473 1.00 97.25 209 ILE A N 1
ATOM 1703 C CA . ILE A 1 209 ? 7.825 7.805 -3.785 1.00 97.25 209 ILE A CA 1
ATOM 1704 C C . ILE A 1 209 ? 7.247 6.386 -3.727 1.00 97.25 209 ILE A C 1
ATOM 1706 O O . ILE A 1 209 ? 6.450 6.021 -4.595 1.00 97.25 209 ILE A O 1
ATOM 1710 N N . SER A 1 210 ? 7.561 5.638 -2.667 1.00 98.12 210 SER A N 1
ATOM 1711 C CA . SER A 1 210 ? 7.017 4.299 -2.420 1.00 98.12 210 SER A CA 1
ATOM 1712 C C . SER A 1 210 ? 5.499 4.279 -2.321 1.00 98.12 210 SER A C 1
ATOM 1714 O O . SER A 1 210 ? 4.836 3.502 -3.012 1.00 98.12 210 SER A O 1
ATOM 1716 N N . CYS A 1 211 ? 4.912 5.243 -1.614 1.00 97.94 211 CYS A N 1
ATOM 1717 C CA . CYS A 1 211 ? 3.468 5.453 -1.606 1.00 97.94 211 CYS A CA 1
ATOM 1718 C C . CYS A 1 211 ? 2.905 5.788 -3.000 1.00 97.94 211 CYS A C 1
ATOM 1720 O O . CYS A 1 211 ? 1.809 5.345 -3.335 1.00 97.94 211 CYS A O 1
ATOM 1722 N N . GLY A 1 212 ? 3.629 6.528 -3.842 1.00 98.00 212 GLY A N 1
ATOM 1723 C CA . GLY A 1 212 ? 3.227 6.792 -5.229 1.00 98.00 212 GLY A CA 1
ATOM 1724 C C . GL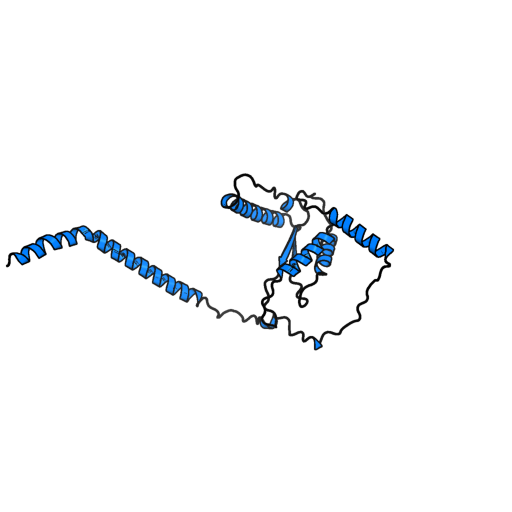Y A 1 212 ? 3.162 5.523 -6.088 1.00 98.00 212 GLY A C 1
ATOM 1725 O O . GLY A 1 212 ? 2.197 5.323 -6.837 1.00 98.00 212 GLY A O 1
ATOM 1726 N N . ILE A 1 213 ? 4.147 4.632 -5.944 1.00 98.38 213 ILE A N 1
ATOM 1727 C CA . ILE A 1 213 ? 4.151 3.324 -6.613 1.00 98.38 213 ILE A CA 1
ATOM 1728 C C . ILE A 1 213 ? 3.040 2.426 -6.050 1.00 98.38 213 ILE A C 1
ATOM 1730 O O . ILE A 1 213 ? 2.304 1.815 -6.825 1.00 98.38 213 ILE A O 1
ATOM 1734 N N . LEU A 1 214 ? 2.836 2.425 -4.730 1.00 98.50 214 LEU A N 1
ATOM 1735 C CA . LEU A 1 214 ? 1.740 1.717 -4.063 1.00 98.50 214 LEU A CA 1
ATOM 1736 C C . LEU A 1 214 ? 0.371 2.130 -4.622 1.00 98.50 214 LEU A C 1
ATOM 1738 O O . LEU A 1 214 ? -0.438 1.280 -4.990 1.00 98.50 214 LEU A O 1
ATOM 1742 N N . LEU A 1 215 ? 0.121 3.437 -4.752 1.00 98.12 215 LEU A N 1
ATOM 1743 C CA . LEU A 1 215 ? -1.118 3.965 -5.336 1.00 98.12 215 LEU A CA 1
ATOM 1744 C C . LEU A 1 215 ? -1.295 3.558 -6.804 1.00 98.12 215 LEU A C 1
ATOM 1746 O O . LEU A 1 215 ? -2.425 3.385 -7.254 1.00 98.12 215 LEU A O 1
ATOM 1750 N N . SER A 1 216 ? -0.195 3.404 -7.542 1.00 98.06 216 SER A N 1
ATOM 1751 C CA . SER A 1 216 ? -0.214 2.930 -8.931 1.00 98.06 216 SER A CA 1
ATOM 1752 C C . SER A 1 216 ? -0.502 1.434 -9.038 1.00 98.06 216 SER A C 1
ATOM 1754 O O . SER A 1 216 ? -1.101 1.005 -10.018 1.00 98.06 216 SER A O 1
ATOM 1756 N N . ALA A 1 217 ? -0.102 0.644 -8.039 1.00 98.00 217 ALA A N 1
ATOM 1757 C CA . ALA A 1 217 ? -0.379 -0.789 -7.971 1.00 98.00 217 ALA A CA 1
ATOM 1758 C C . ALA A 1 217 ? -1.831 -1.101 -7.568 1.00 98.00 217 ALA A C 1
ATOM 1760 O O . ALA A 1 217 ? -2.364 -2.132 -7.965 1.00 98.00 217 ALA A O 1
ATOM 1761 N N . ILE A 1 218 ? -2.478 -0.210 -6.807 1.00 97.00 218 ILE A N 1
ATOM 1762 C CA . ILE A 1 218 ? -3.903 -0.321 -6.447 1.00 97.00 218 ILE A CA 1
ATOM 1763 C C . ILE A 1 218 ? -4.828 -0.062 -7.656 1.00 97.00 218 ILE A C 1
ATOM 1765 O O . ILE A 1 218 ? -5.952 -0.561 -7.673 1.00 97.00 218 ILE A O 1
ATOM 1769 N N . GLN A 1 219 ? -4.384 0.734 -8.637 1.00 95.31 219 GLN A N 1
ATOM 1770 C CA . GLN A 1 219 ? -5.205 1.249 -9.744 1.00 95.31 219 GLN A CA 1
ATOM 1771 C C . GLN A 1 219 ? -5.208 0.375 -11.008 1.00 95.31 219 GLN A C 1
ATOM 1773 O O . GLN A 1 219 ? -6.289 0.320 -11.640 1.00 95.31 219 GLN A O 1
#

Secondary structure (DSSP, 8-state):
--HHHHHHHHHHHHHHHTTHHHHHHHHHHHHHHHHHHHHHHHHHHHTT-S--S------GGGTSPP---TTS---------PPPHHHHHHHHHHHHHHHHT-------------HHHHHHHHHHHHTS--GGG---EEEEEE--HHHHHHHHHHHHHHHHHHHHHHS-TT-----THHHHSS-EEEEEEPPPPBPTTSPBP-THHHHHHHHHHHHHHH-

Foldseek 3Di:
DDPVVCVVCVPVVVVVVVCPVVVVVVVVVVVVVVVVVVVVVVVVVVVVPPDPPPPPCPPCVVVPDPPPPVVPDDDDDDDDDDDDPVVVVVVVVVLCVVLVPDDDDQDDALDADDVVLVVVLLVQLQVFDDPPSPSQKDKDKDQDLVVLVVVLVVVQVVVVVCCVPPNDDPDDDDNCSSRRPRMDIDMDGHDFDQDPVRDTDDRVVRSVRSVVSSSSSVD